Protein AF-A0A5B1R713-F1 (afdb_monomer_lite)

Radius of gyration: 27.5 Å; chains: 1; bounding box: 84×76×62 Å

pLDDT: mean 75.1, std 25.06, range [19.88, 98.44]

Sequence (277 aa):
MLRRCRVPLITINLVSIIPAGRTLARFIESRSHIFSFLDGKIPGSCADTPARLPKLRRLSSTSISIAALASTMARPGTGNAASSRMEKRKEKQPEKRKKRNKPPRYFGISAEINLAHTLSSVLKEDHGGMAVSEMVRETWQQLKKKNRIARQPHVTLVHSKSLTGEHDLWDRCSALDALDIPPVFKFRLGHIVANGRVMAATVDEIEVYTEHEDGEAGRNFLEVLPVEIRDRLHITVGTQESSISAVEAKALVQEWRKGKKEGIVEVAIEKLWNVWL

Foldseek 3Di:
DDDPDDDDADAWAWDQDDDDDDDDDDDDDDDDDDDDDDDDDDDDDDDDDDDDDDDDDDDDDDDDDDDDDDDDDDDDDDDDDDDDDDPDPPPPDPPPPPPDPDGGFFIWTWFPDPLLVVVVVQQPQQDPNDGADVLVVVLSVLCVVVVFFDPTWIWTQTGPVRCVPCVVVVVLSVVQNPDPRRWFKFWDWWKWKDLSFWIKTQTQDMDTDDPDPPCPSVVVSVVPRDPLSNQQTIITGGGSDPVDDSVVSSVRSNCVSVVDDVSMGMDTDPPPDDSRD

Structure (mmCIF, N/CA/C/O backbone):
data_AF-A0A5B1R713-F1
#
_entry.id   AF-A0A5B1R713-F1
#
loop_
_atom_site.group_PDB
_atom_site.id
_atom_site.type_symbol
_atom_site.label_atom_id
_atom_site.label_alt_id
_atom_site.label_comp_id
_atom_site.label_asym_id
_atom_site.label_entity_id
_atom_site.label_seq_id
_atom_site.pdbx_PDB_ins_code
_atom_site.Cartn_x
_atom_site.Cartn_y
_atom_site.Cartn_z
_atom_site.occupancy
_atom_site.B_iso_or_equiv
_atom_site.auth_seq_id
_atom_site.auth_comp_id
_atom_site.auth_asym_id
_atom_site.auth_atom_id
_atom_site.pdbx_PDB_model_num
ATOM 1 N N . MET A 1 1 ? -12.832 32.484 -16.275 1.00 25.98 1 MET A N 1
ATOM 2 C CA . MET A 1 1 ? -11.392 32.670 -15.986 1.00 25.98 1 MET A CA 1
ATOM 3 C C . MET A 1 1 ? -10.938 31.513 -15.097 1.00 25.98 1 MET A C 1
ATOM 5 O O . MET A 1 1 ? -11.182 31.537 -13.899 1.00 25.98 1 MET A O 1
ATOM 9 N N . LEU A 1 2 ? -10.401 30.442 -15.691 1.00 20.84 2 LEU A N 1
ATOM 10 C CA . LEU A 1 2 ? -9.942 29.253 -14.962 1.00 20.84 2 LEU A CA 1
ATOM 11 C C . LEU A 1 2 ? -8.534 29.521 -14.424 1.00 20.84 2 LEU A C 1
ATOM 13 O O . LEU A 1 2 ? -7.578 29.610 -15.192 1.00 20.84 2 LEU A O 1
ATOM 17 N N . ARG A 1 3 ? -8.408 29.692 -13.106 1.00 19.88 3 ARG A N 1
ATOM 18 C CA . ARG A 1 3 ? -7.101 29.756 -12.446 1.00 19.88 3 ARG A CA 1
ATOM 19 C C . ARG A 1 3 ? -6.528 28.340 -12.408 1.00 19.88 3 ARG A C 1
ATOM 21 O O . ARG A 1 3 ? -7.043 27.487 -11.694 1.00 19.88 3 ARG A O 1
ATOM 28 N N . ARG A 1 4 ? -5.471 28.085 -13.183 1.00 23.03 4 ARG A N 1
ATOM 29 C CA . ARG A 1 4 ? -4.627 26.899 -12.997 1.00 23.03 4 ARG A CA 1
ATOM 30 C C . ARG A 1 4 ? -3.826 27.095 -11.712 1.00 23.03 4 ARG A C 1
ATOM 32 O O . ARG A 1 4 ? -2.898 27.901 -11.683 1.00 23.03 4 ARG A O 1
ATOM 39 N N . CYS A 1 5 ? -4.191 26.371 -10.659 1.00 23.09 5 CYS A N 1
ATOM 40 C CA . CYS A 1 5 ? -3.305 26.156 -9.522 1.00 23.09 5 CYS A CA 1
ATOM 41 C C . CYS A 1 5 ? -2.092 25.365 -10.025 1.00 23.09 5 CYS A C 1
ATOM 43 O O . CYS A 1 5 ? -2.230 24.210 -10.422 1.00 23.09 5 CYS A O 1
ATOM 45 N N . ARG A 1 6 ? -0.913 25.995 -10.056 1.00 26.08 6 ARG A N 1
ATOM 46 C CA . ARG A 1 6 ? 0.351 25.267 -10.198 1.00 26.08 6 ARG A CA 1
ATOM 47 C C . ARG A 1 6 ? 0.633 24.593 -8.861 1.00 26.08 6 ARG A C 1
ATOM 49 O O . ARG A 1 6 ? 0.897 25.275 -7.875 1.00 26.08 6 ARG A O 1
ATOM 56 N N . VAL A 1 7 ? 0.515 23.273 -8.841 1.00 26.39 7 VAL A N 1
ATOM 57 C CA . VAL A 1 7 ? 0.983 22.426 -7.742 1.00 26.39 7 VAL A CA 1
ATOM 58 C C . VAL A 1 7 ? 2.459 22.107 -8.030 1.00 26.39 7 VAL A C 1
ATOM 60 O O . VAL A 1 7 ? 2.790 21.898 -9.199 1.00 26.39 7 VAL A O 1
ATOM 63 N N . PRO A 1 8 ? 3.361 22.154 -7.034 1.00 26.33 8 PRO A N 1
ATOM 64 C CA . PRO A 1 8 ? 4.766 21.817 -7.238 1.00 26.33 8 PRO A CA 1
ATOM 65 C C . PRO A 1 8 ? 4.916 20.362 -7.697 1.00 26.33 8 PRO A C 1
ATOM 67 O O . PRO A 1 8 ? 4.272 19.470 -7.152 1.00 26.33 8 PRO A O 1
ATOM 70 N N . LEU A 1 9 ? 5.774 20.162 -8.697 1.00 26.88 9 LEU A N 1
ATOM 71 C CA . LEU A 1 9 ? 6.246 18.854 -9.133 1.00 26.88 9 LEU A CA 1
ATOM 72 C C . LEU A 1 9 ? 7.183 18.290 -8.058 1.00 26.88 9 LEU A C 1
ATOM 74 O O . LEU A 1 9 ? 8.126 18.978 -7.658 1.00 26.88 9 LEU A O 1
ATOM 78 N N . ILE A 1 10 ? 6.937 17.064 -7.612 1.00 29.34 10 ILE A N 1
ATOM 79 C CA . ILE A 1 10 ? 7.879 16.280 -6.809 1.00 29.34 10 ILE A CA 1
ATOM 80 C C . ILE A 1 10 ? 8.123 14.963 -7.563 1.00 29.34 10 ILE A C 1
ATOM 82 O O . ILE A 1 10 ? 7.355 14.601 -8.449 1.00 29.34 10 ILE A O 1
ATOM 86 N N . THR A 1 11 ? 9.295 14.370 -7.355 1.00 26.78 11 THR A N 1
ATOM 87 C CA . THR A 1 11 ? 9.848 13.270 -8.150 1.00 26.78 11 THR A CA 1
ATOM 88 C C . THR A 1 11 ? 9.902 12.009 -7.296 1.00 26.78 11 THR A C 1
ATOM 90 O O . THR A 1 11 ? 10.632 12.002 -6.302 1.00 26.78 11 THR A O 1
ATOM 93 N N . ILE A 1 12 ? 9.230 10.926 -7.707 1.00 41.19 12 ILE A N 1
ATOM 94 C CA . ILE A 1 12 ? 9.283 9.640 -6.992 1.00 41.19 12 ILE A CA 1
ATOM 95 C C . ILE A 1 12 ? 10.192 8.605 -7.636 1.00 41.19 12 ILE A C 1
ATOM 97 O O . ILE A 1 12 ? 10.164 8.359 -8.834 1.00 41.19 12 ILE A O 1
ATOM 101 N N . ASN A 1 13 ? 10.931 7.911 -6.770 1.00 43.91 13 ASN A N 1
ATOM 102 C CA . ASN A 1 13 ? 11.723 6.736 -7.102 1.00 43.91 13 ASN A CA 1
ATOM 103 C C . ASN A 1 13 ? 11.060 5.468 -6.550 1.00 43.91 13 ASN A C 1
ATOM 105 O O . ASN A 1 13 ? 10.427 5.493 -5.489 1.00 43.91 13 ASN A O 1
ATOM 109 N N . LEU A 1 14 ? 11.258 4.336 -7.228 1.00 52.62 14 LEU A N 1
ATOM 110 C CA . LEU A 1 14 ? 11.025 3.024 -6.628 1.00 52.62 14 LEU A CA 1
ATOM 111 C C . LEU A 1 14 ? 11.891 2.918 -5.360 1.00 52.62 14 LEU A C 1
ATOM 113 O O . LEU A 1 14 ? 13.075 3.251 -5.385 1.00 52.62 14 LEU A O 1
ATOM 117 N N . VAL A 1 15 ? 11.296 2.538 -4.223 1.00 57.50 15 VAL A N 1
ATOM 118 C CA . VAL A 1 15 ? 12.031 2.497 -2.948 1.00 57.50 15 VAL A CA 1
ATOM 119 C C . VAL A 1 15 ? 12.243 1.058 -2.515 1.00 57.50 15 VAL A C 1
ATOM 121 O O . VAL A 1 15 ? 11.342 0.370 -2.032 1.00 57.50 15 VAL A O 1
ATOM 124 N N . SER A 1 16 ? 13.493 0.632 -2.615 1.00 56.81 16 SER A N 1
ATOM 125 C CA . SER A 1 16 ? 14.005 -0.589 -2.013 1.00 56.81 16 SER A CA 1
ATOM 126 C C . SER A 1 16 ? 14.324 -0.347 -0.528 1.00 56.81 16 SER A C 1
ATOM 128 O O . SER A 1 16 ? 15.345 0.246 -0.170 1.00 56.81 16 SER A O 1
ATOM 130 N N . ILE A 1 17 ? 13.433 -0.763 0.385 1.00 56.94 17 ILE A N 1
ATOM 131 C CA . ILE A 1 17 ? 13.636 -0.552 1.831 1.00 56.94 17 ILE A CA 1
ATOM 132 C C . ILE A 1 17 ? 14.526 -1.661 2.417 1.00 56.94 17 ILE A C 1
ATOM 134 O O . ILE A 1 17 ? 14.098 -2.795 2.667 1.00 56.94 17 ILE A O 1
ATOM 138 N N . ILE A 1 18 ? 15.782 -1.304 2.698 1.00 43.56 18 ILE A N 1
ATOM 139 C CA . ILE A 1 18 ? 16.750 -2.111 3.456 1.00 43.56 18 ILE A CA 1
ATOM 140 C C . ILE A 1 18 ? 16.592 -1.777 4.957 1.00 43.56 18 ILE A C 1
ATOM 142 O O . ILE A 1 18 ? 16.500 -0.601 5.309 1.00 43.56 18 ILE A O 1
ATOM 146 N N . PRO A 1 19 ? 16.545 -2.762 5.881 1.00 36.12 19 PRO A N 1
ATOM 147 C CA . PRO A 1 19 ? 16.289 -2.498 7.298 1.00 36.12 19 PRO A CA 1
ATOM 148 C C . PRO A 1 19 ? 17.314 -1.541 7.923 1.00 36.12 19 PRO A C 1
ATOM 150 O O . PRO A 1 19 ? 18.525 -1.692 7.739 1.00 36.12 19 PRO A O 1
ATOM 153 N N . ALA A 1 20 ? 16.787 -0.589 8.697 1.00 39.44 20 ALA A N 1
ATOM 154 C CA . ALA A 1 20 ? 17.510 0.499 9.336 1.00 39.44 20 ALA A CA 1
ATOM 155 C C . ALA A 1 20 ? 18.693 0.005 10.179 1.00 39.44 20 ALA A C 1
ATOM 157 O O . ALA A 1 20 ? 18.550 -0.728 11.157 1.00 39.44 20 ALA A O 1
ATOM 158 N N . GLY A 1 21 ? 19.877 0.450 9.774 1.00 39.91 21 GLY A N 1
ATOM 159 C CA . GLY A 1 21 ? 21.136 0.189 10.447 1.00 39.91 21 GLY A CA 1
ATOM 160 C C . GLY A 1 21 ? 22.269 1.006 9.840 1.00 39.91 21 GLY A C 1
ATOM 161 O O . GLY A 1 21 ? 23.292 0.414 9.500 1.00 39.91 21 GLY A O 1
ATOM 162 N N . ARG A 1 22 ? 22.063 2.325 9.649 1.00 40.41 22 ARG A N 1
ATOM 163 C CA . ARG A 1 22 ? 23.054 3.433 9.672 1.00 40.41 22 ARG A CA 1
ATOM 164 C C . ARG A 1 22 ? 22.548 4.683 8.930 1.00 40.41 22 ARG A C 1
ATOM 166 O O . ARG A 1 22 ? 21.842 4.593 7.938 1.00 40.41 22 ARG A O 1
ATOM 173 N N . THR A 1 23 ? 22.964 5.814 9.486 1.00 40.03 23 THR A N 1
ATOM 174 C CA . THR A 1 23 ? 22.759 7.239 9.195 1.00 40.03 23 THR A CA 1
ATOM 175 C C . THR A 1 23 ? 22.613 7.631 7.715 1.00 40.03 23 THR A C 1
ATOM 177 O O . THR A 1 23 ? 23.500 7.350 6.910 1.00 40.03 23 THR A O 1
ATOM 180 N N . LEU A 1 24 ? 21.530 8.356 7.397 1.00 39.19 24 LEU A N 1
ATOM 181 C CA . LEU A 1 24 ? 21.354 9.125 6.160 1.00 39.19 24 LEU A CA 1
ATOM 182 C C . LEU A 1 24 ? 22.264 10.364 6.211 1.00 39.19 24 LEU A C 1
ATOM 184 O O . LEU A 1 24 ? 21.994 11.311 6.944 1.00 39.19 24 LEU A O 1
ATOM 188 N N . ALA A 1 25 ? 23.335 10.362 5.429 1.00 40.44 25 ALA A N 1
ATOM 189 C CA . ALA A 1 25 ? 24.049 11.572 5.042 1.00 40.44 25 ALA A CA 1
ATOM 190 C C . ALA A 1 25 ? 24.497 11.380 3.595 1.00 40.44 25 ALA A C 1
ATOM 192 O O . ALA A 1 25 ? 25.496 10.704 3.355 1.00 40.44 25 ALA A O 1
ATOM 193 N N . ARG A 1 26 ? 23.681 11.891 2.664 1.00 42.88 26 ARG A N 1
ATOM 194 C CA . ARG A 1 26 ? 23.971 12.265 1.264 1.00 42.88 26 ARG A CA 1
ATOM 195 C C . ARG A 1 26 ? 22.668 12.207 0.471 1.00 42.88 26 ARG A C 1
ATOM 197 O O . ARG A 1 26 ? 22.341 11.132 -0.009 1.00 42.88 26 ARG A O 1
ATOM 204 N N . PHE A 1 27 ? 21.956 13.334 0.373 1.00 39.22 27 PHE A N 1
ATOM 205 C CA . PHE A 1 27 ? 21.249 13.761 -0.850 1.00 39.22 27 PHE A CA 1
ATOM 206 C C . PHE A 1 27 ? 20.570 15.140 -0.673 1.00 39.22 27 PHE A C 1
ATOM 208 O O . PHE A 1 27 ? 19.359 15.251 -0.787 1.00 39.22 27 PHE A O 1
ATOM 215 N N . ILE A 1 28 ? 21.316 16.204 -0.347 1.00 38.00 28 ILE A N 1
ATOM 216 C CA . ILE A 1 28 ? 20.822 17.586 -0.528 1.00 38.00 28 ILE A CA 1
ATOM 217 C C . ILE A 1 28 ? 22.009 18.454 -0.938 1.00 38.00 28 ILE A C 1
ATOM 219 O O . ILE A 1 28 ? 22.660 19.047 -0.088 1.00 38.00 28 ILE A O 1
ATOM 223 N N . GLU A 1 29 ? 22.313 18.497 -2.232 1.00 36.09 29 GLU A N 1
ATOM 224 C CA . GLU A 1 29 ? 23.085 19.600 -2.808 1.00 36.09 29 GLU A CA 1
ATOM 225 C C . GLU A 1 29 ? 22.842 19.664 -4.320 1.00 36.09 29 GLU A C 1
ATOM 227 O O . GLU A 1 29 ? 23.558 19.051 -5.101 1.00 36.09 29 GLU A O 1
ATOM 232 N N . SER A 1 30 ? 21.783 20.361 -4.738 1.00 32.41 30 SER A N 1
ATOM 233 C CA . SER A 1 30 ? 21.804 21.190 -5.949 1.00 32.41 30 SER A CA 1
ATOM 234 C C . SER A 1 30 ? 20.502 21.985 -6.077 1.00 32.41 30 SER A C 1
ATOM 236 O O . SER A 1 30 ? 19.419 21.422 -5.951 1.00 32.41 30 SER A O 1
ATOM 238 N N . ARG A 1 31 ? 20.645 23.267 -6.433 1.00 35.50 31 ARG A N 1
ATOM 239 C CA . ARG A 1 31 ? 19.626 24.206 -6.948 1.00 35.50 31 ARG A CA 1
ATOM 240 C C . ARG A 1 31 ? 18.831 25.043 -5.944 1.00 35.50 31 ARG A C 1
ATOM 242 O O . ARG A 1 31 ? 17.614 24.967 -5.843 1.00 35.50 31 ARG A O 1
ATOM 249 N N . SER A 1 32 ? 19.525 26.016 -5.373 1.00 37.34 32 SER A N 1
ATOM 250 C CA . SER A 1 32 ? 18.994 27.371 -5.196 1.00 37.34 32 SER A CA 1
ATOM 251 C C . SER A 1 32 ? 19.706 28.275 -6.198 1.00 37.34 32 SER A C 1
ATOM 253 O O . SER A 1 32 ? 20.922 28.360 -6.098 1.00 37.34 32 SER A O 1
ATOM 255 N N . HIS A 1 33 ? 19.004 28.884 -7.163 1.00 32.38 33 HIS A N 1
ATOM 256 C CA . HIS A 1 33 ? 19.293 30.224 -7.709 1.00 32.38 33 HIS A CA 1
ATOM 257 C C . HIS A 1 33 ? 18.322 30.602 -8.858 1.00 32.38 33 HIS A C 1
ATOM 259 O O . HIS A 1 33 ? 18.201 29.873 -9.836 1.00 32.38 33 HIS A O 1
ATOM 265 N N . ILE A 1 34 ? 17.748 31.812 -8.733 1.00 35.97 34 ILE A N 1
ATOM 266 C CA . ILE A 1 34 ? 17.206 32.713 -9.779 1.00 35.97 34 ILE A CA 1
ATOM 267 C C . ILE A 1 34 ? 15.743 32.482 -10.230 1.00 35.97 34 ILE A C 1
ATOM 269 O O . ILE A 1 34 ? 15.460 31.601 -11.031 1.00 35.97 34 ILE A O 1
ATOM 273 N N . PHE A 1 35 ? 14.821 33.355 -9.792 1.00 30.78 35 PHE A N 1
ATOM 274 C CA . PHE A 1 35 ? 14.222 34.403 -10.647 1.00 30.78 35 PHE A CA 1
ATOM 275 C C . PHE A 1 35 ? 13.257 35.295 -9.843 1.00 30.78 35 PHE A C 1
ATOM 277 O O . PHE A 1 35 ? 12.207 34.854 -9.382 1.00 30.78 35 PHE A O 1
ATOM 284 N N . SER A 1 36 ? 13.608 36.575 -9.734 1.00 41.00 36 SER A N 1
ATOM 285 C CA . SER A 1 36 ? 12.692 37.677 -9.436 1.00 41.00 36 SER A CA 1
ATOM 286 C C . SER A 1 36 ? 12.354 38.325 -10.777 1.00 41.00 36 SER A C 1
ATOM 288 O O . SER A 1 36 ? 13.283 38.770 -11.448 1.00 41.00 36 SER A O 1
ATOM 290 N N . PHE A 1 37 ? 11.086 38.399 -11.194 1.00 34.16 37 PHE A N 1
ATOM 291 C CA . PHE A 1 37 ? 10.699 39.381 -12.212 1.00 34.16 37 PHE A CA 1
ATOM 292 C C . PHE A 1 37 ? 9.219 39.770 -12.154 1.00 34.16 37 PHE A C 1
ATOM 294 O O . PHE A 1 37 ? 8.350 38.961 -11.839 1.00 34.16 37 PHE A O 1
ATOM 301 N N . LEU A 1 38 ? 9.021 41.058 -12.421 1.00 37.19 38 LEU A N 1
ATOM 302 C CA . LEU A 1 38 ? 7.855 41.910 -12.231 1.00 37.19 38 LEU A CA 1
ATOM 303 C C . LEU A 1 38 ? 6.715 41.688 -13.234 1.00 37.19 38 LEU A C 1
ATOM 305 O O . LEU A 1 38 ? 6.896 41.132 -14.316 1.00 37.19 38 LEU A O 1
ATOM 309 N N . ASP A 1 39 ? 5.562 42.228 -12.832 1.00 42.38 39 ASP A N 1
ATOM 310 C CA . ASP A 1 39 ? 4.356 42.516 -13.607 1.00 42.38 39 ASP A CA 1
ATOM 311 C C . ASP A 1 39 ? 4.614 43.009 -15.041 1.00 42.38 39 ASP A C 1
ATOM 313 O O . ASP A 1 39 ? 5.405 43.923 -15.280 1.00 42.38 39 ASP A O 1
ATOM 317 N N . GLY A 1 40 ? 3.850 42.469 -15.994 1.00 35.81 40 GLY A N 1
ATOM 318 C CA . GLY A 1 40 ? 3.871 42.907 -17.388 1.00 35.81 40 GLY A CA 1
ATOM 319 C C . GLY A 1 40 ? 2.641 42.453 -18.175 1.00 35.81 40 GLY A C 1
ATOM 320 O O . GLY A 1 40 ? 2.531 41.301 -18.579 1.00 35.81 40 GLY A O 1
ATOM 321 N N . LYS A 1 41 ? 1.716 43.392 -18.388 1.00 43.41 41 LYS A N 1
ATOM 322 C CA . LYS A 1 41 ? 0.562 43.357 -19.310 1.00 43.41 41 LYS A CA 1
ATOM 323 C C . LYS A 1 41 ? 0.980 42.930 -20.729 1.00 43.41 41 LYS A C 1
ATOM 325 O O . LYS A 1 41 ? 1.904 43.529 -21.266 1.00 43.41 41 LYS A O 1
ATOM 330 N N . ILE A 1 42 ? 0.229 42.037 -21.389 1.00 39.47 42 ILE A N 1
ATOM 331 C CA . ILE A 1 42 ? 0.270 41.887 -22.860 1.00 39.47 42 ILE A CA 1
ATOM 332 C C . ILE A 1 42 ? -1.153 41.691 -23.425 1.00 39.47 42 ILE A C 1
ATOM 334 O O . ILE A 1 42 ? -1.890 40.843 -22.915 1.00 39.47 42 ILE A O 1
ATOM 338 N N . PRO A 1 43 ? -1.553 42.450 -24.465 1.00 46.59 43 PRO A N 1
ATOM 339 C CA . PRO A 1 43 ? -2.763 42.220 -25.247 1.00 46.59 43 PRO A CA 1
ATOM 340 C C . PRO A 1 43 ? -2.499 41.382 -26.515 1.00 46.59 43 PRO A C 1
ATOM 342 O O . PRO A 1 43 ? -1.432 41.466 -27.107 1.00 46.59 43 PRO A O 1
ATOM 345 N N . GLY A 1 44 ? -3.538 40.677 -26.976 1.00 36.81 44 GLY A N 1
ATOM 346 C CA . GLY A 1 44 ? -3.896 40.593 -28.400 1.00 36.81 44 GLY A CA 1
ATOM 347 C C . GLY A 1 44 ? -3.189 39.587 -29.327 1.00 36.81 44 GLY A C 1
ATOM 348 O O . GLY A 1 44 ? -2.082 39.824 -29.779 1.00 36.81 44 GLY A O 1
ATOM 349 N N . SER A 1 45 ? -3.989 38.609 -29.777 1.00 39.28 45 SER A N 1
ATOM 350 C CA . SER A 1 45 ? -4.305 38.342 -31.197 1.00 39.28 45 SER A CA 1
ATOM 351 C C . SER A 1 45 ? -3.358 37.546 -32.123 1.00 39.28 45 SER A C 1
ATOM 353 O O . SER A 1 45 ? -2.183 37.846 -32.270 1.00 39.28 45 SER A O 1
ATOM 355 N N . CYS A 1 46 ? -4.027 36.675 -32.900 1.00 34.75 46 CYS A N 1
ATOM 356 C CA . CYS A 1 46 ? -3.759 36.206 -34.273 1.00 34.75 46 CYS A CA 1
ATOM 357 C C . CYS A 1 46 ? -2.895 34.952 -34.556 1.00 34.75 46 CYS A C 1
ATOM 359 O O . CYS A 1 46 ? -1.680 34.956 -34.414 1.00 34.75 46 CYS A O 1
ATOM 361 N N . ALA A 1 47 ? -3.596 33.991 -35.182 1.00 38.41 47 ALA A N 1
ATOM 362 C CA . ALA A 1 47 ? -3.325 33.372 -36.490 1.00 38.41 47 ALA A CA 1
ATOM 363 C C . ALA A 1 47 ? -2.649 31.988 -36.587 1.00 38.41 47 ALA A C 1
ATOM 365 O O . ALA A 1 47 ? -1.624 31.687 -35.984 1.00 38.41 47 ALA A O 1
ATOM 366 N N . ASP A 1 48 ? -3.296 31.191 -37.442 1.00 45.00 48 ASP A N 1
ATOM 367 C CA . ASP A 1 48 ? -3.047 29.829 -37.899 1.00 45.00 48 ASP A CA 1
ATOM 368 C C . ASP A 1 48 ? -1.745 29.632 -38.684 1.00 45.00 48 ASP A C 1
ATOM 370 O O . ASP A 1 48 ? -1.388 30.461 -39.521 1.00 45.00 48 ASP A O 1
ATOM 374 N N . THR A 1 49 ? -1.125 28.450 -38.557 1.00 41.94 49 THR A N 1
ATOM 375 C CA . THR A 1 49 ? -0.464 27.749 -39.683 1.00 41.94 49 THR A CA 1
ATOM 376 C C . THR A 1 49 ? -0.257 26.252 -39.364 1.00 41.94 49 THR A C 1
ATOM 378 O O . THR A 1 49 ? 0.164 25.933 -38.251 1.00 41.94 49 THR A O 1
ATOM 381 N N . PRO A 1 50 ? -0.494 25.310 -40.304 1.00 54.16 50 PRO A N 1
ATOM 382 C CA . PRO A 1 50 ? -0.251 23.881 -40.088 1.00 54.16 50 PRO A CA 1
ATOM 383 C C . PRO A 1 50 ? 1.158 23.453 -40.536 1.00 54.16 50 PRO A C 1
ATOM 385 O O . PRO A 1 50 ? 1.609 23.801 -41.628 1.00 54.16 50 PRO A O 1
ATOM 388 N N . ALA A 1 51 ? 1.840 22.641 -39.719 1.00 45.06 51 ALA A N 1
ATOM 389 C CA . ALA A 1 51 ? 3.162 22.095 -40.031 1.00 45.06 51 ALA A CA 1
ATOM 390 C C . ALA A 1 51 ? 3.126 20.591 -40.369 1.00 45.06 51 ALA A C 1
ATOM 392 O O . ALA A 1 51 ? 2.491 19.771 -39.712 1.00 45.06 51 ALA A O 1
ATOM 393 N N . ARG A 1 52 ? 3.853 20.289 -41.444 1.00 39.91 52 ARG A N 1
ATOM 394 C CA . ARG A 1 52 ? 4.086 19.029 -42.164 1.00 39.91 52 ARG A CA 1
ATOM 395 C C . ARG A 1 52 ? 4.803 17.966 -41.314 1.00 39.91 52 ARG A C 1
ATOM 397 O O . ARG A 1 52 ? 5.821 18.264 -40.699 1.00 39.91 52 ARG A O 1
ATOM 404 N N . LEU A 1 53 ? 4.359 16.709 -41.399 1.00 49.56 53 LEU A N 1
ATOM 405 C CA . LEU A 1 53 ? 5.052 15.536 -40.838 1.00 49.56 53 LEU A CA 1
ATOM 406 C C . LEU A 1 53 ? 6.130 14.983 -41.797 1.00 49.56 53 LEU A C 1
ATOM 408 O O . LEU A 1 53 ? 5.844 14.818 -42.989 1.00 49.56 53 LEU A O 1
ATOM 412 N N . PRO A 1 54 ? 7.334 14.619 -41.314 1.00 49.12 54 PRO A N 1
ATOM 413 C CA . PRO A 1 54 ? 8.299 13.842 -42.086 1.00 49.12 54 PRO A CA 1
ATOM 414 C C . PRO A 1 54 ? 8.103 12.320 -41.935 1.00 49.12 54 PRO A C 1
ATOM 416 O O . PRO A 1 54 ? 7.784 11.797 -40.870 1.00 49.12 54 PRO A O 1
ATOM 419 N N . LYS A 1 55 ? 8.324 11.608 -43.049 1.00 48.59 55 LYS A N 1
ATOM 420 C CA . LYS A 1 55 ? 8.274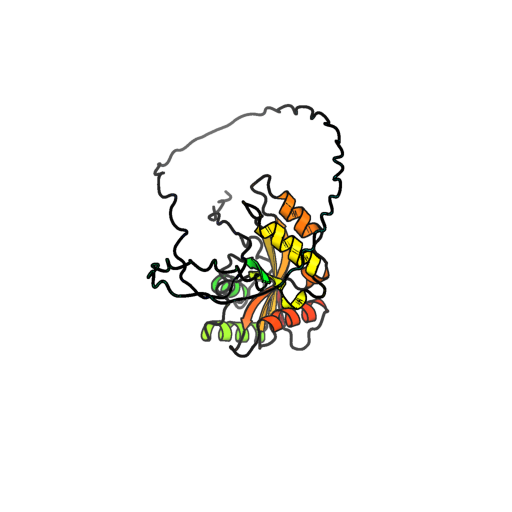 10.144 -43.199 1.00 48.59 55 LYS A CA 1
ATOM 421 C C . LYS A 1 55 ? 9.385 9.449 -42.399 1.00 48.59 55 LYS A C 1
ATOM 423 O O . LYS A 1 55 ? 10.562 9.711 -42.638 1.00 48.59 55 LYS A O 1
ATOM 428 N N . LEU A 1 56 ? 9.014 8.490 -41.550 1.00 44.72 56 LEU A N 1
ATOM 429 C CA . LEU A 1 56 ? 9.944 7.582 -40.871 1.00 44.72 56 LEU A CA 1
ATOM 430 C C . LEU A 1 56 ? 10.374 6.431 -41.797 1.00 44.72 56 LEU A C 1
ATOM 432 O O . LEU A 1 56 ? 9.549 5.765 -42.425 1.00 44.72 56 LEU A O 1
ATOM 436 N N . ARG A 1 57 ? 11.692 6.216 -41.886 1.00 44.78 57 ARG A N 1
ATOM 437 C CA . ARG A 1 57 ? 12.330 5.099 -42.596 1.00 44.78 57 ARG A CA 1
ATOM 438 C C . ARG A 1 57 ? 12.365 3.859 -41.699 1.00 44.78 57 ARG A C 1
ATOM 440 O O . ARG A 1 57 ? 12.761 3.943 -40.543 1.00 44.78 57 ARG A O 1
ATOM 447 N N . ARG A 1 58 ? 11.996 2.709 -42.274 1.00 48.75 58 ARG A N 1
ATOM 448 C CA . ARG A 1 58 ? 12.203 1.367 -41.710 1.00 48.75 58 ARG A CA 1
ATOM 449 C C . ARG A 1 58 ? 13.699 1.060 -41.636 1.00 48.75 58 ARG A C 1
ATOM 451 O O . ARG A 1 58 ? 14.382 1.197 -42.650 1.00 48.75 58 ARG A O 1
ATOM 458 N N . LEU A 1 59 ? 14.172 0.581 -40.488 1.00 46.84 59 LEU A N 1
ATOM 459 C CA . LEU A 1 59 ? 15.453 -0.114 -40.374 1.00 46.84 59 LEU A CA 1
ATOM 460 C C . LEU A 1 59 ? 15.227 -1.533 -39.853 1.00 46.84 59 LEU A C 1
ATOM 462 O O . LEU A 1 59 ? 14.361 -1.792 -39.021 1.00 46.84 59 LEU A O 1
ATOM 466 N N . SER A 1 60 ? 15.964 -2.434 -40.485 1.00 46.84 60 SER A N 1
ATOM 467 C CA . SER A 1 60 ? 15.847 -3.884 -40.499 1.00 46.84 60 SER A CA 1
ATOM 468 C C . SER A 1 60 ? 16.434 -4.557 -39.262 1.00 46.84 60 SER A C 1
ATOM 470 O O . SER A 1 60 ? 17.407 -4.087 -38.681 1.00 46.84 60 SER A O 1
ATOM 472 N N . SER A 1 61 ? 15.856 -5.712 -38.940 1.00 41.31 61 SER A N 1
ATOM 473 C CA . SER A 1 61 ? 16.275 -6.668 -37.919 1.00 41.31 61 SER A CA 1
ATOM 474 C C . SER A 1 61 ? 17.647 -7.280 -38.206 1.00 41.31 61 SER A C 1
ATOM 476 O O . SER A 1 61 ? 17.846 -7.849 -39.282 1.00 41.31 61 SER A O 1
ATOM 478 N N . THR A 1 62 ? 18.532 -7.284 -37.212 1.00 43.06 62 THR A N 1
ATOM 479 C CA . THR A 1 62 ? 19.744 -8.111 -37.229 1.00 43.06 62 THR A CA 1
ATOM 480 C C . THR A 1 62 ? 19.753 -9.009 -35.999 1.00 43.06 62 THR A C 1
ATOM 482 O O . THR A 1 62 ? 19.802 -8.543 -34.863 1.00 43.06 62 THR A O 1
ATOM 485 N N . SER A 1 63 ? 19.658 -10.311 -36.247 1.00 42.72 63 SER A N 1
ATOM 486 C CA . SER A 1 63 ? 19.711 -11.386 -35.261 1.00 42.72 63 SER A CA 1
ATOM 487 C C . SER A 1 63 ? 21.151 -11.595 -34.785 1.00 42.72 63 SER A C 1
ATOM 489 O O . SER A 1 63 ? 22.042 -11.813 -35.604 1.00 42.72 63 SER A O 1
ATOM 491 N N . ILE A 1 64 ? 21.383 -11.568 -33.471 1.00 42.00 64 ILE A N 1
ATOM 492 C CA . ILE A 1 64 ? 22.678 -11.911 -32.867 1.00 42.00 64 ILE A CA 1
ATOM 493 C C . ILE A 1 64 ? 22.530 -13.259 -32.158 1.00 42.00 64 ILE A C 1
ATOM 495 O O . ILE A 1 64 ? 21.754 -13.401 -31.217 1.00 42.00 64 ILE A O 1
ATOM 499 N N . SER A 1 65 ? 23.273 -14.251 -32.650 1.00 37.91 65 SER A N 1
ATOM 500 C CA . SER A 1 65 ? 23.409 -15.580 -32.047 1.00 37.91 65 SER A CA 1
ATOM 501 C C . SER A 1 65 ? 24.471 -15.537 -30.946 1.00 37.91 65 SER A C 1
ATOM 503 O O . SER A 1 65 ? 25.583 -15.075 -31.194 1.00 37.91 65 SER A O 1
ATOM 505 N N . ILE A 1 66 ? 24.152 -16.031 -29.746 1.00 45.00 66 ILE A N 1
ATOM 506 C CA . ILE A 1 66 ? 25.101 -16.161 -28.630 1.00 45.00 66 ILE A CA 1
ATOM 507 C C . ILE A 1 66 ? 25.510 -17.630 -28.504 1.00 45.00 66 ILE A C 1
ATOM 509 O O . ILE A 1 66 ? 24.693 -18.495 -28.195 1.00 45.00 66 ILE A O 1
ATOM 513 N N . ALA A 1 67 ? 26.791 -17.890 -28.766 1.00 41.22 67 ALA A N 1
ATOM 514 C CA . ALA A 1 67 ? 27.437 -19.182 -28.593 1.00 41.22 67 ALA A CA 1
ATOM 515 C C . ALA A 1 67 ? 27.844 -19.404 -27.127 1.00 41.22 67 ALA A C 1
ATOM 517 O O . ALA A 1 67 ? 28.394 -18.521 -26.470 1.00 41.22 67 ALA A O 1
ATOM 518 N N . ALA A 1 68 ? 27.577 -20.615 -26.641 1.00 41.44 68 ALA A N 1
ATOM 519 C CA . ALA A 1 68 ? 27.959 -21.114 -25.330 1.00 41.44 68 ALA A CA 1
ATOM 520 C C . ALA A 1 68 ? 29.462 -21.439 -25.260 1.00 41.44 68 ALA A C 1
ATOM 522 O O . ALA A 1 68 ? 30.008 -22.066 -26.166 1.00 41.44 68 ALA A O 1
ATOM 523 N N . LEU A 1 69 ? 30.109 -21.094 -24.144 1.00 43.41 69 LEU A N 1
ATOM 524 C CA . LEU A 1 69 ? 31.426 -21.616 -23.777 1.00 43.41 69 LEU A CA 1
ATOM 525 C C . LEU A 1 69 ? 31.394 -22.112 -22.331 1.00 43.41 69 LEU A C 1
ATOM 527 O O . LEU A 1 69 ? 31.437 -21.344 -21.372 1.00 43.41 69 LEU A O 1
ATOM 531 N N . ALA A 1 70 ? 31.298 -23.435 -22.208 1.00 45.44 70 ALA A N 1
ATOM 532 C CA . ALA A 1 70 ? 31.596 -24.182 -21.000 1.00 45.44 70 ALA A CA 1
ATOM 533 C C . ALA A 1 70 ? 33.117 -24.224 -20.798 1.00 45.44 70 ALA A C 1
ATOM 535 O O . ALA A 1 70 ? 33.858 -24.500 -21.740 1.00 45.44 70 ALA A O 1
ATOM 536 N N . SER A 1 71 ? 33.580 -23.990 -19.570 1.00 44.44 71 SER A N 1
ATOM 537 C CA . SER A 1 71 ? 34.964 -24.272 -19.195 1.00 44.44 71 SER A CA 1
ATOM 538 C C . SER A 1 71 ? 35.016 -24.881 -17.797 1.00 44.44 71 SER A C 1
ATOM 540 O O . SER A 1 71 ? 34.951 -24.209 -16.770 1.00 44.44 71 SER A O 1
ATOM 542 N N . THR A 1 72 ? 35.069 -26.207 -17.808 1.00 47.50 72 THR A N 1
ATOM 543 C CA . THR A 1 72 ? 35.453 -27.115 -16.729 1.00 47.50 72 THR A CA 1
ATOM 544 C C . THR A 1 72 ? 36.950 -26.965 -16.474 1.00 47.50 72 THR A C 1
ATOM 546 O O . THR A 1 72 ? 37.682 -27.030 -17.450 1.00 47.50 72 THR A O 1
ATOM 549 N N . MET A 1 73 ? 37.422 -26.868 -15.222 1.00 57.47 73 MET A N 1
ATOM 550 C CA . MET A 1 73 ? 38.689 -27.490 -14.783 1.00 57.47 73 MET A CA 1
ATOM 551 C C . MET A 1 73 ? 38.736 -27.655 -13.259 1.00 57.47 73 MET A C 1
ATOM 553 O O . MET A 1 73 ? 38.742 -26.692 -12.496 1.00 57.47 73 MET A O 1
ATOM 557 N N . ALA A 1 74 ? 38.803 -28.918 -12.842 1.00 49.50 74 ALA A N 1
ATOM 558 C CA . ALA A 1 74 ? 39.186 -29.363 -11.511 1.00 49.50 74 ALA A CA 1
ATOM 559 C C . ALA A 1 74 ? 40.719 -29.394 -11.377 1.00 49.50 74 ALA A C 1
ATOM 561 O O . ALA A 1 74 ? 41.423 -29.664 -12.351 1.00 49.50 74 ALA A O 1
ATOM 562 N N . ARG A 1 75 ? 41.238 -29.208 -10.159 1.00 54.28 75 ARG A N 1
ATOM 563 C CA . ARG A 1 75 ? 42.609 -29.593 -9.792 1.00 54.28 75 ARG A CA 1
ATOM 564 C C . ARG A 1 75 ? 42.657 -30.183 -8.372 1.00 54.28 75 ARG A C 1
ATOM 566 O O . ARG A 1 75 ? 42.130 -29.548 -7.460 1.00 54.28 75 ARG A O 1
ATOM 573 N N . PRO A 1 76 ? 43.292 -31.355 -8.179 1.00 60.94 76 PRO A N 1
ATOM 574 C CA . PRO A 1 76 ? 43.612 -31.933 -6.874 1.00 60.94 76 PRO A CA 1
ATOM 575 C C . PRO A 1 76 ? 45.068 -31.632 -6.453 1.00 60.94 76 PRO A C 1
ATOM 577 O O . PRO A 1 76 ? 45.884 -31.230 -7.281 1.00 60.94 76 PRO A O 1
ATOM 580 N N . GLY A 1 77 ? 45.399 -31.898 -5.182 1.00 46.69 77 GLY A N 1
ATOM 581 C CA . GLY A 1 77 ? 46.782 -32.024 -4.675 1.00 46.69 77 GLY A CA 1
ATOM 582 C C . GLY A 1 77 ? 47.030 -31.241 -3.377 1.00 46.69 77 GLY A C 1
ATOM 583 O O . GLY A 1 77 ? 47.076 -30.019 -3.403 1.00 46.69 77 GLY A O 1
ATOM 584 N N . THR A 1 78 ? 46.947 -31.865 -2.194 1.00 48.69 78 THR A N 1
ATOM 585 C CA . THR A 1 78 ? 48.025 -32.553 -1.431 1.00 48.69 78 THR A CA 1
ATOM 586 C C . THR A 1 78 ? 49.086 -31.643 -0.795 1.00 48.69 78 THR A C 1
ATOM 588 O O . THR A 1 78 ? 49.933 -31.100 -1.490 1.00 48.69 78 THR A O 1
ATOM 591 N N . GLY A 1 79 ? 49.121 -31.644 0.545 1.00 46.75 79 GLY A N 1
ATOM 592 C CA . GLY A 1 79 ? 50.291 -32.148 1.281 1.00 46.75 79 GLY A CA 1
ATOM 593 C C . GLY A 1 79 ? 51.386 -31.175 1.749 1.00 46.75 79 GLY A C 1
ATOM 594 O O . GLY A 1 79 ? 52.267 -30.812 0.986 1.00 46.75 79 GLY A O 1
ATOM 595 N N . ASN A 1 80 ? 51.410 -31.003 3.077 1.00 49.44 80 ASN A N 1
ATOM 596 C CA . ASN A 1 80 ? 52.571 -31.054 3.983 1.00 49.44 80 ASN A CA 1
ATOM 597 C C . ASN A 1 80 ? 53.440 -29.824 4.331 1.00 49.44 80 ASN A C 1
ATOM 599 O O . ASN A 1 80 ? 53.946 -29.086 3.499 1.00 49.44 80 ASN A O 1
ATOM 603 N N . ALA A 1 81 ? 53.716 -29.815 5.645 1.00 46.56 81 ALA A N 1
ATOM 604 C CA . ALA A 1 81 ? 54.977 -29.527 6.333 1.00 46.56 81 ALA A CA 1
ATOM 605 C C . ALA A 1 81 ? 55.429 -28.067 6.527 1.00 46.56 81 ALA A C 1
ATOM 607 O O . ALA A 1 81 ? 56.060 -27.438 5.689 1.00 46.56 81 ALA A O 1
ATOM 608 N N . ALA A 1 82 ? 55.160 -27.600 7.751 1.00 54.25 82 ALA A N 1
ATOM 609 C CA . ALA A 1 82 ? 56.129 -27.067 8.711 1.00 54.25 82 ALA A CA 1
ATOM 610 C C . ALA A 1 82 ? 57.461 -26.505 8.172 1.00 54.25 82 ALA A C 1
ATOM 612 O O . ALA A 1 82 ? 58.360 -27.264 7.826 1.00 54.25 82 ALA A O 1
ATOM 613 N N . SER A 1 83 ? 57.660 -25.189 8.314 1.00 50.53 83 SER A N 1
ATOM 614 C CA . SER A 1 83 ? 58.948 -24.638 8.755 1.00 50.53 83 SER A CA 1
ATOM 615 C C . SER A 1 83 ? 58.834 -23.178 9.215 1.00 50.53 83 SER A C 1
ATOM 617 O O . SER A 1 83 ? 58.319 -22.318 8.511 1.00 50.53 83 SER A O 1
ATOM 619 N N . SER A 1 84 ? 59.317 -22.967 10.439 1.00 51.16 84 SER A N 1
ATOM 620 C CA . SER A 1 84 ? 60.007 -21.803 11.013 1.00 51.16 84 SER A CA 1
ATOM 621 C C . SER A 1 84 ? 59.637 -20.349 10.627 1.00 51.16 84 SER A C 1
ATOM 623 O O . SER A 1 84 ? 59.919 -19.827 9.558 1.00 51.16 84 SER A O 1
ATOM 625 N N . ARG A 1 85 ? 59.135 -19.639 11.648 1.00 62.94 85 ARG A N 1
ATOM 626 C CA . ARG A 1 85 ? 59.800 -18.494 12.307 1.00 62.94 85 ARG A CA 1
ATOM 627 C C . ARG A 1 85 ? 60.381 -17.390 11.400 1.00 62.94 85 ARG A C 1
ATOM 629 O O . ARG A 1 85 ? 61.572 -17.357 11.122 1.00 62.94 85 ARG A O 1
ATOM 636 N N . MET A 1 86 ? 59.566 -16.365 11.149 1.00 52.38 86 MET A N 1
ATOM 637 C CA . MET A 1 86 ? 60.032 -14.974 11.099 1.00 52.38 86 MET A CA 1
ATOM 638 C C . MET A 1 86 ? 58.902 -14.040 11.547 1.00 52.38 86 MET A C 1
ATOM 640 O O . MET A 1 86 ? 57.912 -13.840 10.842 1.00 52.38 86 MET A O 1
ATOM 644 N N . GLU A 1 87 ? 59.055 -13.466 12.741 1.00 59.25 87 GLU A N 1
ATOM 645 C CA . GLU A 1 87 ? 58.259 -12.338 13.228 1.00 59.25 87 GLU A CA 1
ATOM 646 C C . GLU A 1 87 ? 58.534 -11.112 12.353 1.00 59.25 87 GLU A C 1
ATOM 648 O O . GLU A 1 87 ? 59.406 -10.290 12.620 1.00 59.25 87 GLU A O 1
ATOM 653 N N . LYS A 1 88 ? 57.765 -10.982 11.272 1.00 58.81 88 LYS A N 1
ATOM 654 C CA . LYS A 1 88 ? 57.595 -9.720 10.557 1.00 58.81 88 LYS A CA 1
ATOM 655 C C . LYS A 1 88 ? 56.217 -9.203 10.934 1.00 58.81 88 LYS A C 1
ATOM 657 O O . LYS A 1 88 ? 55.203 -9.692 10.434 1.00 58.81 88 LYS A O 1
ATOM 662 N N . ARG A 1 89 ? 56.185 -8.245 11.863 1.00 62.44 89 ARG A N 1
ATOM 663 C CA . ARG A 1 89 ? 54.988 -7.520 12.306 1.00 62.44 89 ARG A CA 1
ATOM 664 C C . ARG A 1 89 ? 54.470 -6.686 11.124 1.00 62.44 89 ARG A C 1
ATOM 666 O O . ARG A 1 89 ? 54.702 -5.489 11.037 1.00 62.44 89 ARG A O 1
ATOM 673 N N . LYS A 1 90 ? 53.836 -7.358 10.154 1.00 61.69 90 LYS A N 1
ATOM 674 C CA . LYS A 1 90 ? 53.052 -6.737 9.088 1.00 61.69 90 LYS A CA 1
ATOM 675 C C . LYS A 1 90 ? 51.905 -6.021 9.781 1.00 61.69 90 LYS A C 1
ATOM 677 O O . LYS A 1 90 ? 51.029 -6.679 10.345 1.00 61.69 90 LYS A O 1
ATOM 682 N N . GLU A 1 91 ? 51.929 -4.694 9.744 1.00 66.62 91 GLU A N 1
ATOM 683 C CA . GLU A 1 91 ? 50.737 -3.874 9.916 1.00 66.62 91 GLU A CA 1
ATOM 684 C C . GLU A 1 91 ? 49.638 -4.472 9.037 1.00 66.62 91 GLU A C 1
ATOM 686 O O . GLU A 1 91 ? 49.652 -4.366 7.809 1.00 66.62 91 GLU A O 1
ATOM 691 N N . LYS A 1 92 ? 48.719 -5.199 9.678 1.00 63.91 92 LYS A N 1
ATOM 692 C CA . LYS A 1 92 ? 47.480 -5.648 9.060 1.00 63.91 92 LYS A CA 1
ATOM 693 C C . LYS A 1 92 ? 46.699 -4.379 8.766 1.00 63.91 92 LYS A C 1
ATOM 695 O O . LYS A 1 92 ? 45.985 -3.881 9.635 1.00 63.91 92 LYS A O 1
ATOM 700 N N . GLN A 1 93 ? 46.870 -3.846 7.557 1.00 66.69 93 GLN A N 1
ATOM 701 C CA . GLN A 1 93 ? 45.957 -2.846 7.034 1.00 66.69 93 GLN A CA 1
ATOM 702 C C . GLN A 1 93 ? 44.536 -3.383 7.238 1.00 66.69 93 GLN A C 1
ATOM 704 O O . GLN A 1 93 ? 44.282 -4.552 6.926 1.00 66.69 93 GLN A O 1
ATOM 709 N N . PRO A 1 94 ? 43.622 -2.587 7.812 1.00 68.25 94 PRO A N 1
ATOM 710 C CA . PRO A 1 94 ? 42.257 -3.020 8.020 1.00 68.25 94 PRO A CA 1
ATOM 711 C C . PRO A 1 94 ? 41.629 -3.259 6.648 1.00 68.25 94 PRO A C 1
ATOM 713 O O . PRO A 1 94 ? 41.213 -2.318 5.971 1.00 68.25 94 PRO A O 1
ATOM 716 N N . GLU A 1 95 ? 41.568 -4.525 6.230 1.00 70.38 95 GLU A N 1
ATOM 717 C CA . GLU A 1 95 ? 40.751 -4.953 5.103 1.00 70.38 95 GLU A CA 1
ATOM 718 C C . GLU A 1 95 ? 39.327 -4.481 5.385 1.00 70.38 95 GLU A C 1
ATOM 720 O O . GLU A 1 95 ? 38.607 -5.030 6.227 1.00 70.38 95 GLU A O 1
ATOM 725 N N . LYS A 1 96 ? 38.930 -3.404 4.700 1.00 74.88 96 LYS A N 1
ATOM 726 C CA . LYS A 1 96 ? 37.558 -2.914 4.679 1.00 74.88 96 LYS A CA 1
ATOM 727 C C . LYS A 1 96 ? 36.701 -4.044 4.124 1.00 74.88 96 LYS A C 1
ATOM 729 O O . LYS A 1 96 ? 36.566 -4.192 2.912 1.00 74.88 96 LYS A O 1
ATOM 734 N N . ARG A 1 97 ? 36.134 -4.856 5.021 1.00 74.00 97 ARG A N 1
ATOM 735 C CA . ARG A 1 97 ? 35.168 -5.904 4.688 1.00 74.00 97 ARG A CA 1
ATOM 736 C C . ARG A 1 97 ? 34.068 -5.263 3.848 1.00 74.00 97 ARG A C 1
ATOM 738 O O . ARG A 1 97 ? 33.269 -4.483 4.372 1.00 74.00 97 ARG A O 1
ATOM 745 N N . LYS A 1 98 ? 34.057 -5.566 2.545 1.00 77.38 98 LYS A N 1
ATOM 746 C CA . LYS A 1 98 ? 32.992 -5.157 1.627 1.00 77.38 98 LYS A CA 1
ATOM 747 C C . LYS A 1 98 ? 31.684 -5.667 2.225 1.00 77.38 98 LYS A C 1
ATOM 749 O O . LYS A 1 98 ? 31.489 -6.875 2.364 1.00 77.38 98 LYS A O 1
ATOM 754 N N . LYS A 1 99 ? 30.827 -4.749 2.674 1.00 77.38 99 LYS A N 1
ATOM 755 C CA . LYS A 1 99 ? 29.513 -5.105 3.206 1.00 77.38 99 LYS A CA 1
ATOM 756 C C . LYS A 1 99 ? 28.749 -5.775 2.071 1.00 77.38 99 LYS A C 1
ATOM 758 O O . LYS A 1 99 ? 28.523 -5.150 1.043 1.00 77.38 99 LYS A O 1
ATOM 763 N N . ARG A 1 100 ? 28.398 -7.050 2.241 1.00 74.81 100 ARG A N 1
ATOM 764 C CA . ARG A 1 100 ? 27.471 -7.724 1.330 1.00 74.81 100 ARG A CA 1
ATOM 765 C C . ARG A 1 100 ? 26.146 -6.969 1.401 1.00 74.81 100 ARG A C 1
ATOM 767 O O . ARG A 1 100 ? 25.576 -6.862 2.490 1.00 74.81 100 ARG A O 1
ATOM 774 N N . ASN A 1 101 ? 25.699 -6.423 0.273 1.00 83.69 101 ASN A N 1
ATOM 775 C CA . ASN A 1 101 ? 24.380 -5.815 0.168 1.00 83.69 101 ASN A CA 1
ATOM 776 C C . ASN A 1 101 ? 23.357 -6.914 0.457 1.00 83.69 101 ASN A C 1
ATOM 778 O O . ASN A 1 101 ? 23.331 -7.941 -0.220 1.00 83.69 101 ASN A O 1
ATOM 782 N N . LYS A 1 102 ? 22.590 -6.752 1.537 1.00 89.62 102 LYS A N 1
ATOM 783 C CA . LYS A 1 102 ? 21.495 -7.674 1.835 1.00 89.62 102 LYS A CA 1
ATOM 784 C C . LYS A 1 102 ? 20.409 -7.447 0.781 1.00 89.62 102 LYS A C 1
ATOM 786 O O . LYS A 1 102 ? 20.160 -6.282 0.469 1.00 89.62 102 LYS A O 1
ATOM 791 N N . PRO A 1 103 ? 19.769 -8.508 0.263 1.00 89.81 103 PRO A N 1
ATOM 792 C CA . PRO A 1 103 ? 18.652 -8.333 -0.652 1.00 89.81 103 PRO A CA 1
ATOM 793 C C . PRO A 1 103 ? 17.532 -7.531 0.034 1.00 89.81 103 PRO A C 1
ATOM 795 O O . PRO A 1 103 ? 17.399 -7.600 1.268 1.00 89.81 103 PRO A O 1
ATOM 798 N N . PRO A 1 104 ? 16.740 -6.763 -0.732 1.00 95.31 104 PRO A N 1
ATOM 799 C CA . PRO A 1 104 ? 15.612 -6.029 -0.180 1.00 95.31 104 PRO A CA 1
ATOM 800 C C . PRO A 1 104 ? 14.577 -6.962 0.440 1.00 95.31 104 PRO A C 1
ATOM 802 O O . PRO A 1 104 ? 14.536 -8.161 0.166 1.00 95.31 104 PRO A O 1
ATOM 805 N N . ARG A 1 105 ? 13.730 -6.419 1.321 1.00 95.94 105 ARG A N 1
ATOM 806 C CA . ARG A 1 105 ? 12.644 -7.199 1.940 1.00 95.94 105 ARG A CA 1
ATOM 807 C C . ARG A 1 105 ? 11.390 -7.241 1.081 1.00 95.94 105 ARG A C 1
ATOM 809 O O . ARG A 1 105 ? 10.663 -8.231 1.141 1.00 95.94 105 ARG A O 1
ATOM 816 N N . TYR A 1 106 ? 11.134 -6.182 0.332 1.00 97.12 106 TYR A N 1
ATOM 817 C CA . TYR A 1 106 ? 10.007 -6.032 -0.574 1.00 97.12 106 TYR A CA 1
ATOM 818 C C . TYR A 1 106 ? 10.327 -4.948 -1.599 1.00 97.12 106 TYR A C 1
ATOM 820 O O . TYR A 1 106 ? 11.201 -4.115 -1.357 1.00 97.12 106 TYR A O 1
ATOM 828 N N . PHE A 1 107 ? 9.573 -4.952 -2.692 1.00 97.69 107 PHE A N 1
ATOM 829 C CA . PHE A 1 107 ? 9.487 -3.836 -3.623 1.00 97.69 107 PHE A CA 1
ATOM 830 C C . PHE A 1 107 ? 8.108 -3.193 -3.501 1.00 97.69 107 PHE A C 1
ATOM 832 O O . PHE A 1 107 ? 7.087 -3.880 -3.366 1.00 97.69 107 PHE A O 1
ATOM 839 N N . GLY A 1 108 ? 8.080 -1.866 -3.515 1.00 96.88 108 GLY A N 1
ATOM 840 C CA . GLY A 1 108 ? 6.852 -1.098 -3.418 1.00 96.88 108 GLY A CA 1
ATOM 841 C C . GLY A 1 108 ? 7.006 0.295 -4.004 1.00 96.88 108 GLY A C 1
ATOM 842 O O . GLY A 1 108 ? 8.114 0.805 -4.157 1.00 96.88 108 GLY A O 1
ATOM 843 N N . ILE A 1 109 ? 5.867 0.895 -4.320 1.00 95.94 109 ILE A N 1
ATOM 844 C CA . ILE A 1 109 ? 5.770 2.253 -4.842 1.00 95.94 109 ILE A CA 1
ATOM 845 C C . ILE A 1 109 ? 5.585 3.178 -3.646 1.00 95.94 109 ILE A C 1
ATOM 847 O O . ILE A 1 109 ? 4.603 3.042 -2.913 1.00 95.94 109 ILE A O 1
ATOM 851 N N . SER A 1 110 ? 6.535 4.083 -3.416 1.00 95.56 110 SER A N 1
ATOM 852 C CA . SER A 1 110 ? 6.393 5.105 -2.378 1.00 95.56 110 SER A CA 1
ATOM 853 C C . SER A 1 110 ? 5.258 6.050 -2.751 1.00 95.56 110 SER A C 1
ATOM 855 O O . SER A 1 110 ? 5.169 6.470 -3.898 1.00 95.56 110 SER A O 1
ATOM 857 N N . ALA A 1 111 ? 4.382 6.365 -1.801 1.00 93.56 111 ALA A N 1
ATOM 858 C CA . ALA A 1 111 ? 3.266 7.270 -2.018 1.00 93.56 111 ALA A CA 1
ATOM 859 C C . ALA A 1 111 ? 3.560 8.637 -1.385 1.00 93.56 111 ALA A C 1
ATOM 861 O O . ALA A 1 111 ? 3.652 8.746 -0.162 1.00 93.56 111 ALA A O 1
ATOM 862 N N . GLU A 1 112 ? 3.653 9.700 -2.180 1.00 92.50 112 GLU A N 1
ATOM 863 C CA . GLU A 1 112 ? 3.802 11.073 -1.676 1.00 92.50 112 GLU A CA 1
ATOM 864 C C . GLU A 1 112 ? 2.452 11.692 -1.315 1.00 92.50 112 GLU A C 1
ATOM 866 O O . GLU A 1 112 ? 1.987 12.687 -1.861 1.00 92.50 112 GLU A O 1
ATOM 871 N N . ILE A 1 113 ? 1.793 11.080 -0.333 1.00 91.25 113 ILE A N 1
ATOM 872 C CA . ILE A 1 113 ? 0.502 11.540 0.165 1.00 91.25 113 ILE A CA 1
ATOM 873 C C . ILE A 1 113 ? 0.556 11.801 1.662 1.00 91.25 113 ILE A C 1
ATOM 875 O O . ILE A 1 113 ? 0.906 10.940 2.471 1.00 91.25 113 ILE A O 1
ATOM 879 N N . ASN A 1 114 ? 0.117 12.992 2.067 1.00 94.12 114 ASN A N 1
ATOM 880 C CA . ASN A 1 114 ? -0.176 13.250 3.469 1.00 94.12 114 ASN A CA 1
ATOM 881 C C . ASN A 1 114 ? -1.538 12.629 3.812 1.00 94.12 114 ASN A C 1
ATOM 883 O O . ASN A 1 114 ? -2.581 13.274 3.672 1.00 94.12 114 ASN A O 1
ATOM 887 N N . LEU A 1 115 ? -1.526 11.367 4.255 1.00 94.94 115 LEU A N 1
ATOM 888 C CA . LEU A 1 115 ? -2.737 10.633 4.639 1.00 94.94 115 LEU A CA 1
ATOM 889 C C . LEU A 1 115 ? -3.535 11.361 5.726 1.00 94.94 115 LEU A C 1
ATOM 891 O O . LEU A 1 115 ? -4.757 11.440 5.642 1.00 94.94 115 LEU A O 1
ATOM 895 N N . ALA A 1 116 ? -2.854 11.932 6.725 1.00 95.38 116 ALA A N 1
ATOM 896 C CA . ALA A 1 116 ? -3.500 12.644 7.825 1.00 95.38 116 ALA A CA 1
ATOM 897 C C . ALA A 1 116 ? -4.329 13.832 7.324 1.00 95.38 116 ALA A C 1
ATOM 899 O O . ALA A 1 116 ? -5.477 13.995 7.735 1.00 95.38 116 ALA A O 1
ATOM 900 N N . HIS A 1 117 ? -3.771 14.638 6.425 1.00 93.38 117 HIS A N 1
ATOM 901 C CA . HIS A 1 117 ? -4.470 15.772 5.828 1.00 93.38 117 HIS A CA 1
ATOM 902 C C . HIS A 1 117 ? -5.581 15.309 4.877 1.00 93.38 117 HIS A C 1
ATOM 904 O O . HIS A 1 117 ? -6.729 15.727 5.017 1.00 93.38 117 HIS A O 1
ATOM 910 N N . THR A 1 118 ? -5.250 14.395 3.965 1.00 91.81 118 THR A N 1
ATOM 911 C CA . THR A 1 118 ? -6.133 13.968 2.873 1.00 91.81 118 THR A CA 1
ATOM 912 C C . THR A 1 118 ? -7.365 13.218 3.370 1.00 91.81 118 THR A C 1
ATOM 914 O O . THR A 1 118 ? -8.470 13.470 2.910 1.00 91.81 118 THR A O 1
ATOM 917 N N . LEU A 1 119 ? -7.214 12.332 4.356 1.00 92.75 119 LEU A N 1
ATOM 918 C CA . LEU A 1 119 ? -8.354 11.599 4.908 1.00 92.75 119 LEU A CA 1
ATOM 919 C C . LEU A 1 119 ? -9.147 12.435 5.914 1.00 92.75 119 LEU A C 1
ATOM 921 O O . LEU A 1 119 ? -10.337 12.205 6.094 1.00 92.75 119 LEU A O 1
ATOM 925 N N . SER A 1 120 ? -8.534 13.446 6.542 1.00 93.19 120 SER A N 1
ATOM 926 C CA . SER A 1 120 ? -9.274 14.350 7.430 1.00 93.19 120 SER A CA 1
ATOM 927 C C . SER A 1 120 ? -10.273 15.232 6.691 1.00 93.19 120 SER A C 1
ATOM 929 O O . SER A 1 120 ? -11.196 15.709 7.338 1.00 93.19 120 SER A O 1
ATOM 931 N N . SER A 1 121 ? -10.100 15.508 5.394 1.00 89.75 121 SER A N 1
ATOM 932 C CA . SER A 1 121 ? -11.156 16.159 4.613 1.00 89.75 121 SER A CA 1
ATOM 933 C C . SER A 1 121 ? -12.252 15.154 4.289 1.00 89.75 121 SER A C 1
ATOM 935 O O . SER A 1 121 ? -13.391 15.398 4.664 1.00 89.75 121 SER A O 1
ATOM 937 N N . VAL A 1 122 ? -11.890 14.013 3.691 1.00 90.19 122 VAL A N 1
ATOM 938 C CA . VAL A 1 122 ? -12.816 12.959 3.233 1.00 90.19 122 VAL A CA 1
ATOM 939 C C . VAL A 1 122 ? -13.718 12.434 4.353 1.00 90.19 122 VAL A C 1
ATOM 941 O O . VAL A 1 122 ? -14.903 12.233 4.128 1.00 90.19 122 VAL A O 1
ATOM 944 N N . LEU A 1 123 ? -13.184 12.248 5.562 1.00 91.56 123 LEU A N 1
ATOM 945 C CA . LEU A 1 123 ? -13.915 11.666 6.693 1.00 91.56 123 LEU A CA 1
ATOM 946 C C . LEU A 1 123 ? -14.695 12.691 7.541 1.00 91.56 123 LEU A C 1
ATOM 948 O O . LEU A 1 123 ? -15.194 12.332 8.608 1.00 91.56 123 LEU A O 1
ATOM 952 N N . LYS A 1 124 ? -14.791 13.959 7.117 1.00 87.88 124 LYS A N 1
ATOM 953 C CA . LYS A 1 124 ? -15.700 14.937 7.748 1.00 87.88 124 LYS A CA 1
ATOM 954 C C . LYS A 1 124 ? -17.154 14.622 7.401 1.00 87.88 124 LYS A C 1
ATOM 956 O O . LYS A 1 124 ? -17.421 14.009 6.374 1.00 87.88 124 LYS A O 1
ATOM 961 N N . GLU A 1 125 ? -18.066 15.041 8.277 1.00 66.06 125 GLU A N 1
ATOM 962 C CA . GLU A 1 125 ? -19.374 14.399 8.458 1.00 66.06 125 GLU A CA 1
ATOM 963 C C . GLU A 1 125 ? -20.274 14.307 7.219 1.00 66.06 125 GLU A C 1
ATOM 965 O O . GLU A 1 125 ? -21.026 13.343 7.148 1.00 66.06 125 GLU A O 1
ATOM 970 N N . ASP A 1 126 ? -20.108 15.166 6.209 1.00 64.25 126 ASP A N 1
ATOM 971 C CA . ASP A 1 126 ? -20.989 15.209 5.033 1.00 64.25 126 ASP A CA 1
ATOM 972 C C . ASP A 1 126 ? -20.233 15.320 3.701 1.00 64.25 126 ASP A C 1
ATOM 974 O O . ASP A 1 126 ? -20.584 16.119 2.823 1.00 64.25 126 ASP A O 1
ATOM 978 N N . HIS A 1 127 ? -19.161 14.546 3.503 1.00 63.06 127 HIS A N 1
ATOM 979 C CA . HIS A 1 127 ? -18.484 14.592 2.210 1.00 63.06 127 HIS A CA 1
ATOM 980 C C . HIS A 1 127 ? -19.309 13.887 1.119 1.00 63.06 127 HIS A C 1
ATOM 982 O O . HIS A 1 127 ? -19.220 12.683 0.913 1.00 63.06 127 HIS A O 1
ATOM 988 N N . GLY A 1 128 ? -20.105 14.671 0.386 1.00 65.25 128 GLY A N 1
ATOM 989 C CA . GLY A 1 128 ? -20.889 14.191 -0.759 1.00 65.25 128 GLY A CA 1
ATOM 990 C C . GLY A 1 128 ? -22.228 13.543 -0.400 1.00 65.25 128 GLY A C 1
ATOM 991 O O . GLY A 1 128 ? -22.761 12.801 -1.213 1.00 65.25 128 GLY A O 1
ATOM 992 N N . GLY A 1 129 ? -22.770 13.804 0.796 1.00 70.50 129 GLY A N 1
ATOM 993 C CA . GLY A 1 129 ? -24.079 13.280 1.215 1.00 70.50 129 GLY A CA 1
ATOM 994 C C . GLY A 1 129 ? -24.098 11.782 1.542 1.00 70.50 129 GLY A C 1
ATOM 995 O O . GLY A 1 129 ? -25.160 11.238 1.832 1.00 70.50 129 GLY A O 1
ATOM 996 N N . MET A 1 130 ? -22.941 11.113 1.521 1.00 75.75 130 MET A N 1
ATOM 997 C CA . MET A 1 130 ? -22.813 9.739 1.998 1.00 75.75 130 MET A CA 1
ATOM 998 C C . MET A 1 130 ? -22.498 9.736 3.490 1.00 75.75 130 MET A C 1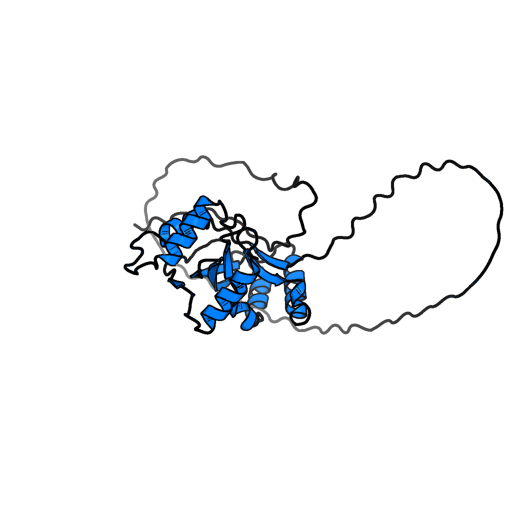
ATOM 1000 O O . MET A 1 130 ? -21.482 10.281 3.926 1.00 75.75 130 MET A O 1
ATOM 1004 N N . ALA A 1 131 ? -23.360 9.086 4.269 1.00 84.44 131 ALA A N 1
ATOM 1005 C CA . ALA A 1 131 ? -23.135 8.882 5.690 1.00 84.44 131 ALA A CA 1
ATOM 1006 C C . ALA A 1 131 ? -21.885 8.011 5.899 1.00 84.44 131 ALA A C 1
ATOM 1008 O O . ALA A 1 131 ? -21.874 6.816 5.602 1.00 84.44 131 ALA A O 1
ATOM 1009 N N . VAL A 1 132 ? -20.814 8.620 6.409 1.00 91.25 132 VAL A N 1
ATOM 1010 C CA . VAL A 1 132 ? -19.599 7.898 6.805 1.00 91.25 132 VAL A CA 1
ATOM 1011 C C . VAL A 1 132 ? -19.925 7.030 8.020 1.00 91.25 132 VAL A C 1
ATOM 1013 O O . VAL A 1 132 ? -20.341 7.553 9.052 1.00 91.25 132 VAL A O 1
ATOM 1016 N N . SER A 1 133 ? -19.699 5.719 7.913 1.00 93.62 133 SER A N 1
ATOM 1017 C CA . SER A 1 133 ? -19.913 4.773 9.016 1.00 93.62 133 SER A CA 1
ATOM 1018 C C . SER A 1 133 ? -19.132 5.172 10.274 1.00 93.62 133 SER A C 1
ATOM 1020 O O . SER A 1 133 ? -17.929 5.447 10.200 1.00 93.62 133 SER A O 1
ATOM 1022 N N . GLU A 1 134 ? -19.785 5.112 11.438 1.00 94.31 134 GLU A N 1
ATOM 1023 C CA . GLU A 1 134 ? -19.197 5.494 12.730 1.00 94.31 134 GLU A CA 1
ATOM 1024 C C . GLU A 1 134 ? -17.902 4.723 13.023 1.00 94.31 134 GLU A C 1
ATOM 1026 O O . GLU A 1 134 ? -16.890 5.314 13.384 1.00 94.31 134 GLU A O 1
ATOM 1031 N N . MET A 1 135 ? -17.862 3.425 12.706 1.00 95.25 135 MET A N 1
ATOM 1032 C CA . MET A 1 135 ? -16.658 2.599 12.870 1.00 95.25 135 MET A CA 1
ATOM 1033 C C . MET A 1 135 ? -15.427 3.159 12.130 1.00 95.25 135 MET A C 1
ATOM 1035 O O . MET A 1 135 ? -14.304 3.075 12.634 1.00 95.25 135 MET A O 1
ATOM 1039 N N . VAL A 1 136 ? -15.604 3.743 10.938 1.00 96.00 136 VAL A N 1
ATOM 1040 C CA . VAL A 1 136 ? -14.492 4.346 10.179 1.00 96.00 136 VAL A CA 1
ATOM 1041 C C . VAL A 1 136 ? -14.006 5.604 10.889 1.00 96.00 136 VAL A C 1
ATOM 1043 O O . VAL A 1 136 ? -12.795 5.801 11.022 1.00 96.00 136 VAL A O 1
ATOM 1046 N N . ARG A 1 137 ? -14.935 6.427 11.391 1.00 95.19 137 ARG A N 1
ATOM 1047 C CA . ARG A 1 137 ? -14.624 7.641 12.155 1.00 95.19 137 ARG A CA 1
ATOM 1048 C C . ARG A 1 137 ? -13.885 7.296 13.440 1.00 95.19 137 ARG A C 1
ATOM 1050 O O . ARG A 1 137 ? -12.809 7.839 13.677 1.00 95.19 137 ARG A O 1
ATOM 1057 N N . GLU A 1 138 ? -14.391 6.347 14.219 1.00 96.19 138 GLU A N 1
ATOM 1058 C CA . GLU A 1 138 ? -13.756 5.883 15.452 1.00 96.19 138 GLU A CA 1
ATOM 1059 C C . GLU A 1 138 ? -12.349 5.341 15.190 1.00 96.19 138 GLU A C 1
ATOM 1061 O O . GLU A 1 138 ? -11.390 5.766 15.841 1.00 96.19 138 GLU A O 1
ATOM 1066 N N . THR A 1 139 ? -12.198 4.464 14.191 1.00 97.06 139 THR A N 1
ATOM 1067 C CA . THR A 1 139 ? -10.889 3.911 13.810 1.00 97.06 139 THR A CA 1
ATOM 1068 C C . THR A 1 139 ? -9.926 5.039 13.435 1.00 97.06 139 THR A C 1
ATOM 1070 O O . THR A 1 139 ? -8.795 5.083 13.919 1.00 97.06 139 THR A O 1
ATOM 1073 N N . TRP A 1 140 ? -10.377 6.007 12.633 1.00 97.50 140 TRP A N 1
ATOM 1074 C CA . TRP A 1 140 ? -9.575 7.165 12.242 1.00 97.50 140 TRP A CA 1
ATOM 1075 C C . TRP A 1 140 ? -9.139 8.020 13.438 1.00 97.50 140 TRP A C 1
ATOM 1077 O O . TRP A 1 140 ? -7.956 8.347 13.570 1.00 97.50 140 TRP A O 1
ATOM 1087 N N . GLN A 1 141 ? -10.063 8.350 14.344 1.00 97.38 141 GLN A N 1
ATOM 1088 C CA . GLN A 1 141 ? -9.761 9.141 15.539 1.00 97.38 141 GLN A CA 1
ATOM 1089 C C . GLN A 1 141 ? -8.770 8.422 16.455 1.00 97.38 141 GLN A C 1
ATOM 1091 O O . GLN A 1 141 ? -7.841 9.043 16.978 1.00 97.38 141 GLN A O 1
ATOM 1096 N N . GLN A 1 142 ? -8.903 7.103 16.607 1.00 97.50 142 GLN A N 1
ATOM 1097 C CA . GLN A 1 142 ? -7.958 6.300 17.377 1.00 97.50 142 GLN A CA 1
ATOM 1098 C C . GLN A 1 142 ? -6.560 6.295 16.748 1.00 97.50 142 GLN A C 1
ATOM 1100 O O . GLN A 1 142 ? -5.573 6.467 17.469 1.00 97.50 142 GLN A O 1
ATOM 1105 N N . LEU A 1 143 ? -6.458 6.165 15.420 1.00 98.00 143 LEU A N 1
ATOM 1106 C CA . LEU A 1 143 ? -5.178 6.243 14.709 1.00 98.00 143 LEU A CA 1
ATOM 1107 C C . LEU A 1 143 ? -4.509 7.610 14.892 1.00 98.00 143 LEU A C 1
ATOM 1109 O O . LEU A 1 143 ? -3.303 7.662 15.151 1.00 98.00 143 LEU A O 1
ATOM 1113 N N . LYS A 1 144 ? -5.276 8.708 14.823 1.00 97.56 144 LYS A N 1
ATOM 1114 C CA . LYS A 1 144 ? -4.773 10.066 15.093 1.00 97.56 144 LYS A CA 1
ATOM 1115 C C . LYS A 1 144 ? -4.294 10.212 16.533 1.00 97.56 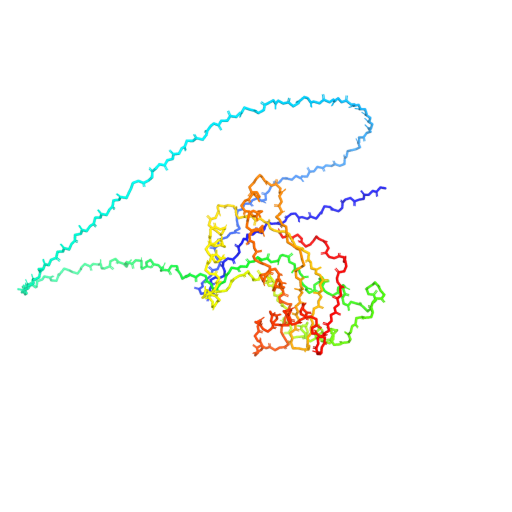144 LYS A C 1
ATOM 1117 O O . LYS A 1 144 ? -3.149 10.599 16.752 1.00 97.56 144 LYS A O 1
ATOM 1122 N N . LYS A 1 145 ? -5.136 9.847 17.507 1.00 97.75 145 LYS A N 1
ATOM 1123 C CA . LYS A 1 145 ? -4.836 9.951 18.944 1.00 97.75 145 LYS A CA 1
ATOM 1124 C C . LYS A 1 145 ? -3.571 9.183 19.324 1.00 97.75 145 LYS A C 1
ATOM 1126 O O . LYS A 1 145 ? -2.770 9.671 20.112 1.00 97.75 145 LYS A O 1
ATOM 1131 N N . LYS A 1 146 ? -3.376 7.993 18.751 1.00 97.50 146 LYS A N 1
ATOM 1132 C CA . LYS A 1 146 ? -2.206 7.142 19.010 1.00 97.50 146 LYS A CA 1
ATOM 1133 C C . LYS A 1 146 ? -1.001 7.461 18.108 1.00 97.50 146 LYS A C 1
ATOM 1135 O O . LYS A 1 146 ? 0.025 6.798 18.234 1.00 97.50 146 LYS A O 1
ATOM 1140 N N . ASN A 1 147 ? -1.106 8.434 17.196 1.00 97.25 147 ASN A N 1
ATOM 1141 C CA . ASN A 1 147 ? -0.091 8.754 16.182 1.00 97.25 147 ASN A CA 1
ATOM 1142 C C . ASN A 1 147 ? 0.357 7.521 15.364 1.00 97.25 147 ASN A C 1
ATOM 1144 O O . ASN A 1 147 ? 1.547 7.286 15.147 1.00 97.25 147 ASN A O 1
ATOM 1148 N N . ARG A 1 148 ? -0.613 6.694 14.956 1.00 97.69 148 ARG A N 1
ATOM 1149 C CA . ARG A 1 148 ? -0.412 5.409 14.259 1.00 97.69 148 ARG A CA 1
ATOM 1150 C C . ARG A 1 148 ? -0.684 5.473 12.756 1.00 97.69 148 ARG A C 1
ATOM 1152 O O . ARG A 1 148 ? -0.739 4.434 12.105 1.00 97.69 148 ARG A O 1
ATOM 1159 N N . ILE A 1 149 ? -0.847 6.674 12.208 1.00 97.94 149 ILE A N 1
ATOM 1160 C CA . ILE A 1 149 ? -0.970 6.875 10.762 1.00 97.94 149 ILE A CA 1
ATOM 1161 C C . ILE A 1 149 ? 0.401 6.642 10.114 1.00 97.94 149 ILE A C 1
ATOM 1163 O O . ILE A 1 149 ? 1.425 7.112 10.619 1.00 97.94 149 ILE A O 1
ATOM 1167 N N . ALA A 1 150 ? 0.430 5.906 9.004 1.00 96.94 150 ALA A N 1
ATOM 1168 C CA . ALA A 1 150 ? 1.646 5.639 8.252 1.00 96.94 150 ALA A CA 1
ATOM 1169 C C . ALA A 1 150 ? 2.292 6.954 7.786 1.00 96.94 150 ALA A C 1
ATOM 1171 O O . ALA A 1 150 ? 1.674 7.759 7.093 1.00 96.94 150 ALA A O 1
ATOM 1172 N N . ARG A 1 151 ? 3.553 7.170 8.179 1.00 95.50 151 ARG A N 1
ATOM 1173 C CA . ARG A 1 151 ? 4.316 8.382 7.825 1.00 95.50 151 ARG A CA 1
ATOM 1174 C C . ARG A 1 151 ? 4.865 8.350 6.403 1.00 95.50 151 ARG A C 1
ATOM 1176 O O . ARG A 1 151 ? 4.993 9.393 5.781 1.00 95.50 151 ARG A O 1
ATOM 1183 N N . GLN A 1 152 ? 5.220 7.158 5.936 1.00 95.44 152 GLN A N 1
ATOM 1184 C CA . GLN A 1 152 ? 5.726 6.892 4.591 1.00 95.44 152 GLN A CA 1
ATOM 1185 C C . GLN A 1 152 ? 4.818 5.839 3.962 1.00 95.44 152 GLN A C 1
ATOM 1187 O O . GLN A 1 152 ? 5.116 4.637 4.025 1.00 95.44 152 GLN A O 1
ATOM 1192 N N . PRO A 1 153 ? 3.639 6.265 3.483 1.00 96.50 153 PRO A N 1
ATOM 1193 C CA . PRO A 1 153 ? 2.732 5.353 2.822 1.00 96.50 153 PRO A CA 1
ATOM 1194 C C . PRO A 1 153 ? 3.388 4.805 1.557 1.00 96.50 153 PRO A C 1
ATOM 1196 O O . PRO A 1 153 ? 4.165 5.481 0.890 1.00 96.50 153 PRO A O 1
ATOM 1199 N N . HIS A 1 154 ? 3.099 3.550 1.252 1.00 97.06 154 HIS A N 1
ATOM 1200 C CA . HIS A 1 154 ? 3.590 2.886 0.057 1.00 97.06 154 HIS A CA 1
ATOM 1201 C C . HIS A 1 154 ? 2.601 1.804 -0.366 1.00 97.06 154 HIS A C 1
ATOM 1203 O O . HIS A 1 154 ? 1.839 1.291 0.457 1.00 97.06 154 HIS A O 1
ATOM 1209 N N . VAL A 1 155 ? 2.651 1.445 -1.643 1.00 97.50 155 VAL A N 1
ATOM 1210 C CA . VAL A 1 155 ? 1.926 0.317 -2.226 1.00 97.50 155 VAL A CA 1
ATOM 1211 C C . VAL A 1 155 ? 2.908 -0.836 -2.382 1.00 97.50 155 VAL A C 1
ATOM 1213 O O . VAL A 1 155 ? 3.841 -0.760 -3.181 1.00 97.50 155 VAL A O 1
ATOM 1216 N N . THR A 1 156 ? 2.747 -1.908 -1.610 1.00 97.38 156 THR A N 1
ATOM 1217 C CA . THR A 1 156 ? 3.614 -3.089 -1.736 1.00 97.38 156 THR A CA 1
ATOM 1218 C C . THR A 1 156 ? 3.239 -3.898 -2.978 1.00 97.38 156 THR A C 1
ATOM 1220 O O . THR A 1 156 ? 2.113 -4.379 -3.082 1.00 97.38 156 THR A O 1
ATOM 1223 N N . LEU A 1 157 ? 4.198 -4.114 -3.882 1.00 96.94 157 LEU A N 1
ATOM 1224 C CA . LEU A 1 157 ? 4.014 -4.938 -5.082 1.00 96.94 157 LEU A CA 1
ATOM 1225 C C . LEU A 1 157 ? 4.296 -6.415 -4.770 1.00 96.94 157 LEU A C 1
ATOM 1227 O O . LEU A 1 157 ? 3.443 -7.287 -4.962 1.00 96.94 157 LEU A O 1
ATOM 1231 N N . VAL A 1 158 ? 5.479 -6.681 -4.207 1.00 96.88 158 VAL A N 1
ATOM 1232 C CA . VAL A 1 158 ? 5.971 -8.031 -3.894 1.00 96.88 158 VAL A CA 1
ATOM 1233 C C . VAL A 1 158 ? 6.824 -8.018 -2.627 1.00 96.88 158 VAL A C 1
ATOM 1235 O O . VAL A 1 158 ? 7.598 -7.093 -2.391 1.00 96.88 158 VAL A O 1
ATOM 1238 N N . HIS A 1 159 ? 6.696 -9.060 -1.804 1.00 96.62 159 HIS A N 1
ATOM 1239 C CA . HIS A 1 159 ? 7.480 -9.251 -0.582 1.00 96.62 159 HIS A CA 1
ATOM 1240 C C . HIS A 1 159 ? 8.354 -10.507 -0.708 1.00 96.62 159 HIS A C 1
ATOM 1242 O O . HIS A 1 159 ? 7.913 -11.519 -1.237 1.00 96.62 159 HIS A O 1
ATOM 1248 N N . SER A 1 160 ? 9.558 -10.489 -0.133 1.00 95.88 160 SER A N 1
ATOM 1249 C CA . SER A 1 160 ? 10.538 -11.598 -0.166 1.00 95.88 160 SER A CA 1
ATOM 1250 C C . SER A 1 160 ? 10.011 -12.925 0.401 1.00 95.88 160 SER A C 1
ATOM 1252 O O . SER A 1 160 ? 10.489 -14.001 0.068 1.00 95.88 160 SER A O 1
ATOM 1254 N N . LYS A 1 161 ? 8.995 -12.856 1.263 1.00 95.12 161 LYS A N 1
ATOM 1255 C CA . LYS A 1 161 ? 8.295 -14.027 1.824 1.00 95.12 161 LYS A CA 1
ATOM 1256 C C . LYS A 1 161 ? 7.295 -14.671 0.855 1.00 95.12 161 LYS A C 1
ATOM 1258 O O . LYS A 1 161 ? 6.887 -15.795 1.106 1.00 95.12 161 LYS A O 1
ATOM 1263 N N . SER A 1 162 ? 6.906 -13.975 -0.211 1.00 92.62 162 SER A N 1
ATOM 1264 C CA . SER A 1 162 ? 5.976 -14.467 -1.237 1.00 92.62 162 SER A CA 1
ATOM 1265 C C . SER A 1 162 ? 6.697 -15.048 -2.458 1.00 92.62 162 SER A C 1
ATOM 1267 O O . SER A 1 162 ? 6.052 -15.368 -3.451 1.00 92.62 162 SER A O 1
ATOM 1269 N N . LEU A 1 163 ? 8.030 -15.173 -2.407 1.00 91.25 163 LEU A N 1
ATOM 1270 C CA . LEU A 1 163 ? 8.849 -15.533 -3.566 1.00 91.25 163 LEU A CA 1
ATOM 1271 C C . LEU A 1 163 ? 8.465 -16.869 -4.196 1.00 91.25 163 LEU A C 1
ATOM 1273 O O . LEU A 1 163 ? 8.475 -16.961 -5.415 1.00 91.25 163 LEU A O 1
ATOM 1277 N N . THR A 1 164 ? 8.024 -17.852 -3.405 1.00 92.12 164 THR A N 1
ATOM 1278 C CA . THR A 1 164 ? 7.682 -19.203 -3.883 1.00 92.12 164 THR A CA 1
ATOM 1279 C C . THR A 1 164 ? 6.649 -19.246 -5.017 1.00 92.12 164 THR A C 1
ATOM 1281 O O . THR A 1 164 ? 6.547 -20.278 -5.669 1.00 92.12 164 THR A O 1
ATOM 1284 N N . GLY A 1 165 ? 5.917 -18.157 -5.287 1.00 92.06 165 GLY A N 1
ATOM 1285 C CA . GLY A 1 165 ? 5.065 -18.012 -6.476 1.00 92.06 165 GLY A CA 1
ATOM 1286 C C . GLY A 1 165 ? 5.161 -16.656 -7.189 1.00 92.06 165 GLY A C 1
ATOM 1287 O O . GLY A 1 165 ? 4.374 -16.400 -8.091 1.00 92.06 165 GLY A O 1
ATOM 1288 N N . GLU A 1 166 ? 6.081 -15.771 -6.790 1.00 95.38 166 GLU A N 1
ATOM 1289 C CA . GLU A 1 166 ? 6.177 -14.390 -7.305 1.00 95.38 166 GLU A CA 1
ATOM 1290 C C . GLU A 1 166 ? 7.610 -14.017 -7.738 1.00 95.38 166 GLU A C 1
ATOM 1292 O O . GLU A 1 166 ? 7.961 -12.837 -7.771 1.00 95.38 166 GLU A O 1
ATOM 1297 N N . HIS A 1 167 ? 8.450 -15.009 -8.067 1.00 96.00 167 HIS A N 1
ATOM 1298 C CA . HIS A 1 167 ? 9.831 -14.795 -8.529 1.00 96.00 167 HIS A CA 1
ATOM 1299 C C . HIS A 1 167 ? 9.905 -13.896 -9.771 1.00 96.00 167 HIS A C 1
ATOM 1301 O O . HIS A 1 167 ? 10.636 -12.911 -9.761 1.00 96.00 167 HIS A O 1
ATOM 1307 N N . ASP A 1 168 ? 9.077 -14.147 -10.785 1.00 96.50 168 ASP A N 1
ATOM 1308 C CA . ASP A 1 168 ? 9.085 -13.343 -12.014 1.00 96.50 168 ASP A CA 1
ATOM 1309 C C . ASP A 1 168 ? 8.745 -11.868 -11.750 1.00 96.50 168 ASP A C 1
ATOM 1311 O O . ASP A 1 168 ? 9.331 -10.964 -12.347 1.00 96.50 168 ASP A O 1
ATOM 1315 N N . LEU A 1 169 ? 7.805 -11.602 -10.835 1.00 96.75 169 LEU A N 1
ATOM 1316 C CA . LEU A 1 169 ? 7.459 -10.237 -10.433 1.00 96.75 169 LEU A CA 1
ATOM 1317 C C . LEU A 1 169 ? 8.597 -9.589 -9.638 1.00 96.75 169 LEU A C 1
ATOM 1319 O O . LEU A 1 169 ? 8.881 -8.407 -9.823 1.00 96.75 169 LEU A O 1
ATOM 1323 N N . TRP A 1 170 ? 9.254 -10.353 -8.764 1.00 96.56 170 TRP A N 1
ATOM 1324 C CA . TRP A 1 170 ? 10.423 -9.894 -8.021 1.00 96.56 170 TRP A CA 1
ATOM 1325 C C . TRP A 1 170 ? 11.557 -9.461 -8.949 1.00 96.56 170 TRP A C 1
ATOM 1327 O O . TRP A 1 170 ? 12.088 -8.363 -8.785 1.00 96.56 170 TRP A O 1
ATOM 1337 N N . ASP A 1 171 ? 11.885 -10.283 -9.943 1.00 96.75 171 ASP A N 1
ATOM 1338 C CA . ASP A 1 171 ? 12.967 -10.007 -10.886 1.00 96.75 171 ASP A CA 1
ATOM 1339 C C . ASP A 1 171 ? 12.648 -8.787 -11.757 1.00 96.75 171 ASP A C 1
ATOM 1341 O O . ASP A 1 171 ? 13.508 -7.929 -11.960 1.00 96.75 171 ASP A O 1
ATOM 1345 N N . ARG A 1 172 ? 11.387 -8.630 -12.182 1.00 96.38 172 ARG A N 1
ATOM 1346 C CA . ARG A 1 172 ? 10.922 -7.431 -12.901 1.00 96.38 172 ARG A CA 1
ATOM 1347 C C . ARG A 1 172 ? 11.030 -6.168 -12.052 1.00 96.38 172 ARG A C 1
ATOM 1349 O O . ARG A 1 172 ? 11.547 -5.167 -12.536 1.00 96.38 172 ARG A O 1
ATOM 1356 N N . CYS A 1 173 ? 10.588 -6.211 -10.795 1.00 96.69 173 CYS A N 1
ATOM 1357 C CA . CYS A 1 173 ? 10.748 -5.086 -9.872 1.00 96.69 173 CYS A CA 1
ATOM 1358 C C . CYS A 1 173 ? 12.228 -4.748 -9.650 1.00 96.69 173 CYS A C 1
ATOM 1360 O O . CYS A 1 173 ? 12.588 -3.576 -9.640 1.00 96.69 173 CYS A O 1
ATOM 1362 N N . SER A 1 174 ? 13.091 -5.760 -9.521 1.00 95.81 174 SER A N 1
ATOM 1363 C CA . SER A 1 174 ? 14.532 -5.558 -9.366 1.00 95.81 174 SER A CA 1
ATOM 1364 C C . SER A 1 174 ? 15.178 -4.951 -10.612 1.00 95.81 174 SER A C 1
ATOM 1366 O O . SER A 1 174 ? 16.097 -4.151 -10.474 1.00 95.81 174 SER A O 1
ATOM 1368 N N . ALA A 1 175 ? 14.726 -5.325 -11.812 1.00 95.62 175 ALA A N 1
ATOM 1369 C CA . ALA A 1 175 ? 15.193 -4.726 -13.058 1.00 95.62 175 ALA A CA 1
ATOM 1370 C C . ALA A 1 175 ? 14.750 -3.261 -13.175 1.00 95.62 175 ALA A C 1
ATOM 1372 O O . ALA A 1 175 ? 15.531 -2.421 -13.610 1.00 95.62 175 ALA A O 1
ATOM 1373 N N . LEU A 1 176 ? 13.526 -2.953 -12.736 1.00 94.50 176 LEU A N 1
ATOM 1374 C CA . LEU A 1 176 ? 12.984 -1.596 -12.728 1.00 94.50 176 LEU A CA 1
ATOM 1375 C C . LEU A 1 176 ? 13.716 -0.677 -11.731 1.00 94.50 176 LEU A C 1
ATOM 1377 O O . LEU A 1 176 ? 13.971 0.479 -12.047 1.00 94.50 176 LEU A O 1
ATOM 1381 N N . ASP A 1 177 ? 14.085 -1.204 -10.557 1.00 93.94 177 ASP A N 1
ATOM 1382 C CA . ASP A 1 177 ? 14.882 -0.513 -9.521 1.00 93.94 177 ASP A CA 1
ATOM 1383 C C . ASP A 1 177 ? 16.313 -0.206 -9.977 1.00 93.94 177 ASP A C 1
ATOM 1385 O O . ASP A 1 177 ? 16.940 0.729 -9.491 1.00 93.94 177 ASP A O 1
ATOM 1389 N N . ALA A 1 178 ? 16.841 -1.018 -10.896 1.00 93.62 178 ALA A N 1
ATOM 1390 C CA . ALA A 1 178 ? 18.203 -0.899 -11.402 1.00 93.62 178 ALA A CA 1
ATOM 1391 C C . ALA A 1 178 ? 18.347 0.107 -12.556 1.00 93.62 178 ALA A C 1
ATOM 1393 O O . ALA A 1 178 ? 19.468 0.330 -13.013 1.00 93.62 178 ALA A O 1
ATOM 1394 N N . LEU A 1 179 ? 17.244 0.683 -13.046 1.00 92.00 179 LEU A N 1
ATOM 1395 C CA . LEU A 1 179 ? 17.284 1.738 -14.055 1.00 92.00 179 LEU A CA 1
ATOM 1396 C C . LEU A 1 179 ? 17.903 3.009 -13.467 1.00 92.00 179 LEU A C 1
ATOM 1398 O O . LEU A 1 179 ? 17.630 3.365 -12.322 1.00 92.00 179 LEU A O 1
ATOM 1402 N N . ASP A 1 180 ? 18.685 3.726 -14.277 1.00 91.31 180 ASP A N 1
ATOM 1403 C CA . ASP A 1 180 ? 19.287 5.003 -13.867 1.00 91.31 180 ASP A CA 1
ATOM 1404 C C . ASP A 1 180 ? 18.218 6.030 -13.462 1.00 91.31 180 ASP A C 1
ATOM 1406 O O . ASP A 1 180 ? 18.413 6.814 -12.531 1.00 91.31 180 ASP A O 1
ATOM 1410 N N . ILE A 1 181 ? 17.077 6.000 -14.158 1.00 89.69 181 ILE A N 1
ATOM 1411 C CA . ILE A 1 181 ? 15.891 6.808 -13.879 1.00 89.69 181 ILE A CA 1
ATOM 1412 C C . ILE A 1 181 ? 14.689 5.854 -13.811 1.00 89.69 181 ILE A C 1
ATOM 1414 O O . ILE A 1 181 ? 14.154 5.461 -14.851 1.00 89.69 181 ILE A O 1
ATOM 1418 N N . PRO A 1 182 ? 14.271 5.431 -12.606 1.00 90.69 182 PRO A N 1
ATOM 1419 C CA . PRO A 1 182 ? 13.091 4.593 -12.445 1.00 90.69 182 PRO A CA 1
ATOM 1420 C C . PRO A 1 182 ? 11.819 5.308 -12.930 1.00 90.69 182 PRO A C 1
ATOM 1422 O O . PRO A 1 182 ? 11.696 6.524 -12.768 1.00 90.69 182 PRO A O 1
ATOM 1425 N N . PRO A 1 183 ? 10.837 4.579 -13.492 1.00 92.31 183 PRO A N 1
ATOM 1426 C CA . PRO A 1 183 ? 9.580 5.177 -13.911 1.00 92.31 183 PRO A CA 1
ATOM 1427 C C . PRO A 1 183 ? 8.783 5.685 -12.707 1.00 92.31 183 PRO A C 1
ATOM 1429 O O . PRO A 1 183 ? 8.678 5.020 -11.673 1.00 92.31 183 PRO A O 1
ATOM 1432 N N . VAL A 1 184 ? 8.159 6.844 -12.891 1.00 91.56 184 VAL A N 1
ATOM 1433 C CA . VAL A 1 184 ? 7.210 7.423 -11.941 1.00 91.56 184 VAL A CA 1
ATOM 1434 C C . VAL A 1 184 ? 5.816 6.885 -12.254 1.00 91.56 184 VAL A C 1
ATOM 1436 O O . VAL A 1 184 ? 5.433 6.751 -13.418 1.00 91.56 184 VAL A O 1
ATOM 1439 N N . PHE A 1 185 ? 5.037 6.580 -11.223 1.00 93.25 185 PHE A N 1
ATOM 1440 C CA . PHE A 1 185 ? 3.668 6.083 -11.363 1.00 93.25 185 PHE A CA 1
ATOM 1441 C C . PHE A 1 185 ? 2.688 7.090 -10.787 1.00 93.25 185 PHE A C 1
ATOM 1443 O O . PHE A 1 185 ? 3.015 7.780 -9.843 1.00 93.25 185 PHE A O 1
ATOM 1450 N N . LYS A 1 186 ? 1.462 7.142 -11.287 1.00 92.62 186 LYS A N 1
ATOM 1451 C CA . LYS A 1 186 ? 0.342 7.805 -10.613 1.00 92.62 186 LYS A CA 1
ATOM 1452 C C . LYS A 1 186 ? -0.732 6.766 -10.352 1.00 92.62 186 LYS A C 1
ATOM 1454 O O . LYS A 1 186 ? -0.866 5.806 -11.109 1.00 92.62 186 LYS A O 1
ATOM 1459 N N . PHE A 1 187 ? -1.497 6.941 -9.288 1.00 93.50 187 PHE A N 1
ATOM 1460 C CA . PHE A 1 187 ? -2.578 6.018 -8.979 1.00 93.50 187 PHE A CA 1
ATOM 1461 C C . PHE A 1 187 ? -3.804 6.736 -8.437 1.00 93.50 187 PHE A C 1
ATOM 1463 O O . PHE A 1 187 ? -3.734 7.866 -7.945 1.00 93.50 187 PHE A O 1
ATOM 1470 N N . ARG A 1 188 ? -4.936 6.042 -8.511 1.00 93.44 188 ARG A N 1
ATOM 1471 C CA . ARG A 1 188 ? -6.209 6.483 -7.958 1.00 93.44 188 ARG A CA 1
ATOM 1472 C C . ARG A 1 188 ? -6.557 5.678 -6.721 1.00 93.44 188 ARG A C 1
ATOM 1474 O O . ARG A 1 188 ? -6.559 4.446 -6.747 1.00 93.44 188 ARG A O 1
ATOM 1481 N N . LEU A 1 189 ? -6.888 6.397 -5.653 1.00 94.75 189 LEU A N 1
ATOM 1482 C CA . LEU A 1 189 ? -7.483 5.790 -4.472 1.00 94.75 189 LEU A CA 1
ATOM 1483 C C . LEU A 1 189 ? -8.983 5.611 -4.695 1.00 94.75 189 LEU A C 1
ATOM 1485 O O . LEU A 1 189 ? -9.654 6.554 -5.108 1.00 94.75 189 LEU A O 1
ATOM 1489 N N . GLY A 1 190 ? -9.481 4.409 -4.422 1.00 93.94 190 GLY A N 1
ATOM 1490 C CA . GLY A 1 190 ? -10.888 4.065 -4.607 1.00 93.94 190 GLY A CA 1
ATOM 1491 C C . GLY A 1 190 ? -11.707 4.213 -3.341 1.00 93.94 190 GLY A C 1
ATOM 1492 O O . GLY A 1 190 ? -12.638 5.008 -3.267 1.00 93.94 190 GLY A O 1
ATOM 1493 N N . HIS A 1 191 ? -11.351 3.423 -2.335 1.00 96.06 191 HIS A N 1
ATOM 1494 C CA . HIS A 1 191 ? -12.127 3.252 -1.116 1.00 96.06 191 HIS A CA 1
ATOM 1495 C C . HIS A 1 191 ? -11.215 3.287 0.108 1.00 96.06 191 HIS A C 1
ATOM 1497 O O . HIS A 1 191 ? -10.082 2.805 0.074 1.00 96.06 191 HIS A O 1
ATOM 1503 N N . ILE A 1 192 ? -11.719 3.820 1.218 1.00 97.00 192 ILE A N 1
ATOM 1504 C CA . ILE A 1 192 ? -11.178 3.534 2.546 1.00 97.00 192 ILE A CA 1
ATOM 1505 C C . ILE A 1 192 ? -11.930 2.340 3.099 1.00 97.00 192 ILE A C 1
ATOM 1507 O O . ILE A 1 192 ? -13.153 2.375 3.182 1.00 97.00 192 ILE A O 1
ATOM 1511 N N . VAL A 1 193 ? -11.198 1.313 3.508 1.00 97.88 193 VAL A N 1
ATOM 1512 C CA . VAL A 1 193 ? -11.750 0.130 4.164 1.00 97.88 193 VAL A CA 1
ATOM 1513 C C . VAL A 1 193 ? -11.201 0.019 5.580 1.00 97.88 193 VAL A C 1
ATOM 1515 O O . VAL A 1 193 ? -10.018 0.280 5.828 1.00 97.88 193 VAL A O 1
ATOM 1518 N N . ALA A 1 194 ? -12.061 -0.356 6.523 1.00 98.25 194 ALA A N 1
ATOM 1519 C CA . ALA A 1 194 ? -11.685 -0.572 7.914 1.00 98.25 194 ALA A CA 1
ATOM 1520 C C . ALA A 1 194 ? -12.479 -1.724 8.543 1.00 98.25 194 ALA A C 1
ATOM 1522 O O . ALA A 1 194 ? -13.584 -2.040 8.112 1.00 98.25 194 ALA A O 1
ATOM 1523 N N . ASN A 1 195 ? -11.913 -2.333 9.585 1.00 97.75 195 ASN A N 1
ATOM 1524 C CA . ASN A 1 195 ? -12.553 -3.389 10.385 1.00 97.75 195 ASN A CA 1
ATOM 1525 C C . ASN A 1 195 ? -12.389 -3.166 11.903 1.00 97.75 195 ASN A C 1
ATOM 1527 O O . ASN A 1 195 ? -12.313 -4.115 12.681 1.00 97.75 195 ASN A O 1
ATOM 1531 N N . GLY A 1 196 ? -12.190 -1.913 12.324 1.00 96.81 196 GLY A N 1
ATOM 1532 C CA . GLY A 1 196 ? -11.873 -1.540 13.710 1.00 96.81 196 GLY A CA 1
ATOM 1533 C C . GLY A 1 196 ? -10.413 -1.778 14.124 1.00 96.81 196 GLY A C 1
ATOM 1534 O O . GLY A 1 196 ? -9.883 -1.031 14.942 1.00 96.81 196 GLY A O 1
ATOM 1535 N N . ARG A 1 197 ? -9.726 -2.762 13.525 1.00 97.81 197 ARG A N 1
ATOM 1536 C CA . ARG A 1 197 ? -8.324 -3.110 13.833 1.00 97.81 197 ARG A CA 1
ATOM 1537 C C . ARG A 1 197 ? -7.324 -2.420 12.911 1.00 97.81 197 ARG A C 1
ATOM 1539 O O . ARG A 1 197 ? -6.270 -1.951 13.350 1.00 97.81 197 ARG A O 1
ATOM 1546 N N . VAL A 1 198 ? -7.634 -2.390 11.620 1.00 98.19 198 VAL A N 1
ATOM 1547 C CA . VAL A 1 198 ? -6.772 -1.868 10.556 1.00 98.19 198 VAL A CA 1
ATOM 1548 C C . VAL A 1 198 ? -7.592 -0.984 9.630 1.00 98.19 198 VAL A C 1
ATOM 1550 O O . VAL A 1 198 ? -8.781 -1.218 9.424 1.00 98.19 198 VAL A O 1
ATOM 1553 N N . MET A 1 199 ? -6.936 0.031 9.073 1.00 98.44 199 MET A N 1
ATOM 1554 C CA . MET A 1 199 ? -7.486 0.883 8.027 1.00 98.44 199 MET A CA 1
ATOM 1555 C C . MET A 1 199 ? -6.551 0.874 6.818 1.00 98.44 199 MET A C 1
ATOM 1557 O O . MET A 1 199 ? -5.331 1.016 6.964 1.00 98.44 199 MET A O 1
ATOM 1561 N N . ALA A 1 200 ? -7.120 0.730 5.626 1.00 98.38 200 ALA A N 1
ATOM 1562 C CA . ALA A 1 200 ? -6.392 0.741 4.365 1.00 98.38 200 ALA A CA 1
ATOM 1563 C C . ALA A 1 200 ? -7.136 1.568 3.312 1.00 98.38 200 ALA A C 1
ATOM 1565 O O . ALA A 1 200 ? -8.361 1.654 3.334 1.00 98.38 200 ALA A O 1
ATOM 1566 N N . ALA A 1 201 ? -6.386 2.165 2.392 1.00 97.62 201 ALA A N 1
ATOM 1567 C CA . ALA A 1 201 ? -6.920 2.787 1.188 1.00 97.62 201 ALA A CA 1
ATOM 1568 C C . ALA A 1 201 ? -6.675 1.854 -0.003 1.00 97.62 201 ALA A C 1
ATOM 1570 O O . ALA A 1 201 ? -5.551 1.377 -0.184 1.00 97.62 201 ALA A O 1
ATOM 1571 N N . THR A 1 202 ? -7.703 1.573 -0.798 1.00 97.62 202 THR A N 1
ATOM 1572 C CA . THR A 1 202 ? -7.580 0.739 -1.998 1.00 97.62 202 THR A CA 1
ATOM 1573 C C . THR A 1 202 ? -6.953 1.540 -3.124 1.00 97.62 202 THR A C 1
ATOM 1575 O O . THR A 1 202 ? -7.203 2.737 -3.261 1.00 97.62 202 THR A O 1
ATOM 1578 N N . VAL A 1 203 ? -6.131 0.871 -3.926 1.00 96.44 203 VAL A N 1
ATOM 1579 C CA . VAL A 1 203 ? -5.608 1.429 -5.172 1.00 96.44 203 VAL A CA 1
ATOM 1580 C C . VAL A 1 203 ? -6.356 0.761 -6.316 1.00 96.44 203 VAL A C 1
ATOM 1582 O O . VAL A 1 203 ? -6.225 -0.446 -6.526 1.00 96.44 203 VAL A O 1
ATOM 1585 N N . ASP A 1 204 ? -7.175 1.537 -7.014 1.00 94.38 204 ASP A N 1
ATOM 1586 C CA . ASP A 1 204 ? -8.075 1.007 -8.042 1.00 94.38 204 ASP A CA 1
ATOM 1587 C C . ASP A 1 204 ? -7.422 1.044 -9.424 1.00 94.38 204 ASP A C 1
ATOM 1589 O O . ASP A 1 204 ? -7.620 0.146 -10.238 1.00 94.38 204 ASP A O 1
ATOM 1593 N N . GLU A 1 205 ? -6.603 2.062 -9.672 1.00 93.81 205 GLU A N 1
ATOM 1594 C CA . GLU A 1 205 ? -5.991 2.316 -10.970 1.00 93.81 205 GLU A CA 1
ATOM 1595 C C . GLU A 1 205 ? -4.564 2.810 -10.783 1.00 93.81 205 GLU A C 1
ATOM 1597 O O . GLU A 1 205 ? -4.293 3.600 -9.876 1.00 93.81 205 GLU A O 1
ATOM 1602 N N . ILE A 1 206 ? -3.657 2.328 -11.628 1.00 94.88 206 ILE A N 1
ATOM 1603 C CA . ILE A 1 206 ? -2.251 2.715 -11.653 1.00 94.88 206 ILE A CA 1
ATOM 1604 C C . ILE A 1 206 ? -1.833 2.956 -13.100 1.00 94.88 206 ILE A C 1
ATOM 1606 O O . ILE A 1 206 ? -2.137 2.166 -13.990 1.00 94.88 206 ILE A O 1
ATOM 1610 N N . GLU A 1 207 ? -1.121 4.048 -13.323 1.00 94.50 207 GLU A N 1
ATOM 1611 C CA . GLU A 1 207 ? -0.644 4.482 -14.628 1.00 94.50 207 GLU A CA 1
ATOM 1612 C C . GLU A 1 207 ? 0.803 4.962 -14.508 1.00 94.50 207 GLU A C 1
ATOM 1614 O O . GLU A 1 207 ? 1.254 5.362 -13.434 1.00 94.50 207 GLU A O 1
ATOM 1619 N N . VAL A 1 208 ? 1.537 4.966 -15.617 1.00 94.19 208 VAL A N 1
ATOM 1620 C CA . VAL A 1 208 ? 2.853 5.613 -15.668 1.00 94.19 208 VAL A CA 1
ATOM 1621 C C . VAL A 1 208 ? 2.667 7.115 -15.808 1.00 94.19 208 VAL A C 1
ATOM 1623 O O . VAL A 1 208 ? 1.864 7.582 -16.618 1.00 94.19 208 VAL A O 1
ATOM 1626 N N . TYR A 1 209 ? 3.433 7.877 -15.041 1.00 90.44 209 TYR A N 1
ATOM 1627 C CA . TYR A 1 209 ? 3.536 9.310 -15.222 1.00 90.44 209 TYR A CA 1
ATOM 1628 C C . TYR A 1 209 ? 4.564 9.623 -16.313 1.00 90.44 209 TYR A C 1
ATOM 1630 O O . TYR A 1 209 ? 5.766 9.452 -16.128 1.00 90.44 209 TYR A O 1
ATOM 1638 N N . THR A 1 210 ? 4.085 10.034 -17.486 1.00 79.75 210 THR A N 1
ATOM 1639 C CA . THR A 1 210 ? 4.920 10.245 -18.675 1.00 79.75 210 THR A CA 1
ATOM 1640 C C . THR A 1 210 ? 5.142 11.733 -18.932 1.00 79.75 210 THR A C 1
ATOM 1642 O O . THR A 1 210 ? 4.455 12.329 -19.761 1.00 79.75 210 THR A O 1
ATOM 1645 N N . GLU A 1 211 ? 6.096 12.345 -18.233 1.00 71.50 211 GLU A N 1
ATOM 1646 C CA . GLU A 1 211 ? 6.681 13.622 -18.683 1.00 71.50 211 GLU A CA 1
ATOM 1647 C C . GLU A 1 211 ? 7.872 13.418 -19.631 1.00 71.50 211 GLU A C 1
ATOM 1649 O O . GLU A 1 211 ? 8.212 14.318 -20.399 1.00 71.50 211 GLU A O 1
ATOM 1654 N N . HIS A 1 212 ? 8.471 12.224 -19.621 1.00 68.12 212 HIS A N 1
ATOM 1655 C CA . HIS A 1 212 ? 9.662 11.876 -20.397 1.00 68.12 212 HIS A CA 1
ATOM 1656 C C . HIS A 1 212 ? 9.426 10.637 -21.277 1.00 68.12 212 HIS A C 1
ATOM 1658 O O . HIS A 1 212 ? 8.525 9.834 -21.011 1.00 68.12 212 HIS A O 1
ATOM 1664 N N . GLU A 1 213 ? 10.236 10.481 -22.332 1.00 68.81 213 GLU A N 1
ATOM 1665 C CA . GLU A 1 213 ? 10.163 9.354 -23.283 1.00 68.81 213 GLU A CA 1
ATOM 1666 C C . GLU A 1 213 ? 10.427 7.987 -22.614 1.00 68.81 213 GLU A C 1
ATOM 1668 O O . GLU A 1 213 ? 9.975 6.958 -23.114 1.00 68.81 213 GLU A O 1
ATOM 1673 N N . ASP A 1 214 ? 11.022 7.977 -21.416 1.00 71.25 214 ASP A N 1
ATOM 1674 C CA . ASP A 1 214 ? 11.451 6.778 -20.678 1.00 71.25 214 ASP A CA 1
ATOM 1675 C C . ASP A 1 214 ? 10.309 5.990 -19.990 1.00 71.25 214 ASP A C 1
ATOM 1677 O O . ASP A 1 214 ? 10.535 5.018 -19.267 1.00 71.25 214 ASP A O 1
ATOM 1681 N N . GLY A 1 215 ? 9.046 6.362 -20.224 1.00 88.25 215 GLY A N 1
ATOM 1682 C CA . GLY A 1 215 ? 7.876 5.709 -19.620 1.00 88.25 215 GLY A CA 1
ATOM 1683 C C . GLY A 1 215 ? 7.556 4.299 -20.142 1.00 88.25 215 GLY A C 1
ATOM 1684 O O . GLY A 1 215 ? 6.655 3.643 -19.616 1.00 88.25 215 GLY A O 1
ATOM 1685 N N . GLU A 1 216 ? 8.248 3.811 -21.176 1.00 93.19 216 GLU A N 1
ATOM 1686 C CA . GLU A 1 216 ? 7.965 2.507 -21.794 1.00 93.19 216 GLU A CA 1
ATOM 1687 C C . GLU A 1 216 ? 8.188 1.332 -20.833 1.00 93.19 216 GLU A C 1
ATOM 1689 O O . GLU A 1 216 ? 7.317 0.470 -20.715 1.00 93.19 216 GLU A O 1
ATOM 1694 N N . ALA A 1 217 ? 9.289 1.331 -20.075 1.00 93.56 217 ALA A N 1
ATOM 1695 C CA . ALA A 1 217 ? 9.577 0.269 -19.109 1.00 93.56 217 ALA A CA 1
ATOM 1696 C C . ALA A 1 217 ? 8.483 0.162 -18.033 1.00 93.56 217 ALA A C 1
ATOM 1698 O O . ALA A 1 217 ? 8.040 -0.938 -17.697 1.00 93.56 217 ALA A O 1
ATOM 1699 N N . GLY A 1 218 ? 7.996 1.306 -17.542 1.00 94.19 218 GLY A N 1
ATOM 1700 C CA . GLY A 1 218 ? 6.878 1.359 -16.603 1.00 94.19 218 GLY A CA 1
ATOM 1701 C C . GLY A 1 218 ? 5.574 0.830 -17.207 1.00 94.19 218 GLY A C 1
ATOM 1702 O O . GLY A 1 218 ? 4.842 0.112 -16.531 1.00 94.19 218 GLY A O 1
ATOM 1703 N N . ARG A 1 219 ? 5.282 1.141 -18.480 1.00 95.56 219 ARG A N 1
ATOM 1704 C CA . ARG A 1 219 ? 4.045 0.697 -19.148 1.00 95.56 219 ARG A CA 1
ATOM 1705 C C . ARG A 1 219 ? 4.059 -0.811 -19.344 1.00 95.56 219 ARG A C 1
ATOM 1707 O O . ARG A 1 219 ? 3.134 -1.484 -18.899 1.00 95.56 219 ARG A O 1
ATOM 1714 N N . ASN A 1 220 ? 5.165 -1.334 -19.870 1.00 95.56 220 ASN A N 1
ATOM 1715 C CA . ASN A 1 220 ? 5.385 -2.769 -20.029 1.00 95.56 220 ASN A CA 1
ATOM 1716 C C . ASN A 1 220 ? 5.283 -3.500 -18.682 1.00 95.56 220 ASN A C 1
ATOM 1718 O O . ASN A 1 220 ? 4.719 -4.588 -18.611 1.00 95.56 220 ASN A O 1
ATOM 1722 N N . PHE A 1 221 ? 5.790 -2.897 -17.598 1.00 96.12 221 PHE A N 1
ATOM 1723 C CA . PHE A 1 221 ? 5.659 -3.442 -16.247 1.00 96.12 221 PHE A CA 1
ATOM 1724 C C . PHE A 1 221 ? 4.198 -3.517 -15.774 1.00 96.12 221 PHE A C 1
ATOM 1726 O O . PHE A 1 221 ? 3.792 -4.534 -15.211 1.00 96.12 221 PHE A O 1
ATOM 1733 N N . LEU A 1 222 ? 3.396 -2.473 -16.005 1.00 96.19 222 LEU A N 1
ATOM 1734 C CA . LEU A 1 222 ? 1.985 -2.472 -15.615 1.00 96.19 222 LEU A CA 1
ATOM 1735 C C . LEU A 1 222 ? 1.149 -3.441 -16.453 1.00 96.19 222 LEU A C 1
ATOM 1737 O O . LEU A 1 222 ? 0.299 -4.131 -15.892 1.00 96.19 222 LEU A O 1
ATOM 1741 N N . GLU A 1 223 ? 1.393 -3.534 -17.760 1.00 96.50 223 GLU A N 1
ATOM 1742 C CA . GLU A 1 223 ? 0.659 -4.418 -18.676 1.00 96.50 223 GLU A CA 1
ATOM 1743 C C . GLU A 1 223 ? 0.752 -5.889 -18.269 1.00 96.50 223 GLU A C 1
ATOM 1745 O O . GLU A 1 223 ? -0.258 -6.590 -18.255 1.00 96.50 223 GLU A O 1
ATOM 1750 N N . VAL A 1 224 ? 1.942 -6.334 -17.861 1.00 96.19 224 VAL A N 1
ATOM 1751 C CA . VAL A 1 224 ? 2.197 -7.723 -17.445 1.00 96.19 224 VAL A CA 1
ATOM 1752 C C . VAL A 1 224 ? 1.870 -7.996 -15.976 1.00 96.19 224 VAL A C 1
ATOM 1754 O O . VAL A 1 224 ? 2.071 -9.116 -15.506 1.00 96.19 224 VAL A O 1
ATOM 1757 N N . LEU A 1 225 ? 1.407 -6.992 -15.224 1.00 95.88 225 LEU A N 1
ATOM 1758 C CA . LEU A 1 225 ? 1.107 -7.147 -13.804 1.00 95.88 225 LEU A CA 1
ATOM 1759 C C . LEU A 1 225 ? -0.117 -8.065 -13.617 1.00 95.88 225 LEU A C 1
ATOM 1761 O O . LEU A 1 225 ? -1.206 -7.686 -14.065 1.00 95.88 225 LEU A O 1
ATOM 1765 N N . PRO A 1 226 ? 0.015 -9.218 -12.927 1.00 95.81 226 PRO A N 1
ATOM 1766 C CA . PRO A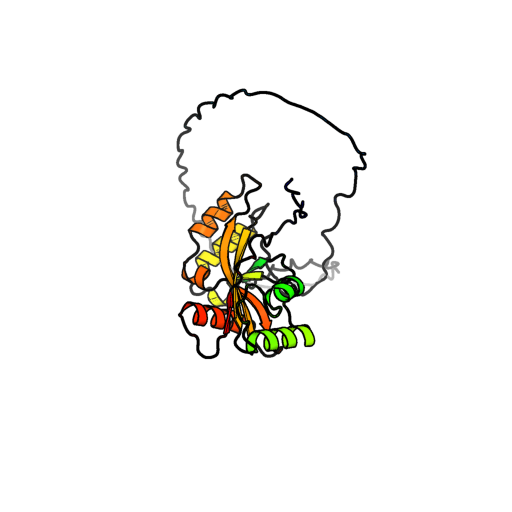 1 226 ? -1.090 -10.159 -12.759 1.00 95.81 226 PRO A CA 1
ATOM 1767 C C . PRO A 1 226 ? -2.294 -9.531 -12.051 1.00 95.81 226 PRO A C 1
ATOM 1769 O O . PRO A 1 226 ? -2.144 -8.666 -11.178 1.00 95.81 226 PRO A O 1
ATOM 1772 N N . VAL A 1 227 ? -3.495 -9.995 -12.399 1.00 94.88 227 VAL A N 1
ATOM 1773 C CA . VAL A 1 227 ? -4.760 -9.475 -11.853 1.00 94.88 227 VAL A CA 1
ATOM 1774 C C . VAL A 1 227 ? -4.806 -9.640 -10.333 1.00 94.88 227 VAL A C 1
ATOM 1776 O O . VAL A 1 227 ? -5.193 -8.720 -9.620 1.00 94.88 227 VAL A O 1
ATOM 1779 N N . GLU A 1 228 ? -4.271 -10.742 -9.809 1.00 94.88 228 GLU A N 1
ATOM 1780 C CA . GLU A 1 228 ? -4.203 -11.038 -8.376 1.00 94.88 228 GLU A CA 1
ATOM 1781 C C . GLU A 1 228 ? -3.357 -10.018 -7.604 1.00 94.88 228 GLU A C 1
ATOM 1783 O O . GLU A 1 228 ? -3.574 -9.793 -6.408 1.00 94.88 228 GLU A O 1
ATOM 1788 N N . ILE A 1 229 ? -2.370 -9.410 -8.272 1.00 96.00 229 ILE A N 1
ATOM 1789 C CA . ILE A 1 229 ? -1.542 -8.347 -7.704 1.00 96.00 229 ILE A CA 1
ATOM 1790 C C . ILE A 1 229 ? -2.315 -7.032 -7.709 1.00 96.00 229 ILE A C 1
ATOM 1792 O O . ILE A 1 229 ? -2.306 -6.336 -6.696 1.00 96.00 229 ILE A O 1
ATOM 1796 N N . ARG A 1 230 ? -3.025 -6.721 -8.801 1.00 95.38 230 ARG A N 1
ATOM 1797 C CA . ARG A 1 230 ? -3.894 -5.535 -8.905 1.00 95.38 230 ARG A CA 1
ATOM 1798 C C . ARG A 1 230 ? -5.006 -5.562 -7.851 1.00 95.38 230 ARG A C 1
ATOM 1800 O O . ARG A 1 230 ? -5.253 -4.556 -7.190 1.00 95.38 230 ARG A O 1
ATOM 1807 N N . ASP A 1 231 ? -5.576 -6.737 -7.595 1.00 95.75 231 ASP A N 1
ATOM 1808 C CA . ASP A 1 231 ? -6.655 -6.946 -6.622 1.00 95.75 231 ASP A CA 1
ATOM 1809 C C . ASP A 1 231 ? -6.248 -6.835 -5.156 1.00 95.75 231 ASP A C 1
ATOM 1811 O O . ASP A 1 231 ? -7.087 -6.758 -4.259 1.00 95.75 231 ASP A O 1
ATOM 1815 N N . ARG A 1 232 ? -4.950 -6.778 -4.884 1.00 96.56 232 ARG A N 1
ATOM 1816 C CA . ARG A 1 232 ? -4.433 -6.578 -3.530 1.00 96.56 232 ARG A CA 1
ATOM 1817 C C . ARG A 1 232 ? -3.691 -5.261 -3.367 1.00 96.56 232 ARG A C 1
ATOM 1819 O O . ARG A 1 232 ? -3.088 -5.076 -2.311 1.00 96.56 232 ARG A O 1
ATOM 1826 N N . LEU A 1 233 ? -3.678 -4.371 -4.363 1.00 97.62 233 LEU A N 1
ATOM 1827 C CA . LEU A 1 233 ? -3.008 -3.080 -4.219 1.00 97.62 233 LEU A CA 1
ATOM 1828 C C . LEU A 1 233 ? -3.757 -2.215 -3.205 1.00 97.62 233 LEU A C 1
ATOM 1830 O O . LEU A 1 233 ? -4.964 -1.981 -3.297 1.00 97.62 233 LEU A O 1
ATOM 1834 N N . HIS A 1 234 ? -3.012 -1.759 -2.208 1.00 98.06 234 HIS A N 1
ATOM 1835 C CA . HIS A 1 234 ? -3.519 -0.925 -1.136 1.00 98.06 234 HIS A CA 1
ATOM 1836 C C . HIS A 1 234 ? -2.389 -0.118 -0.510 1.00 98.06 234 HIS A C 1
ATOM 1838 O O . HIS A 1 234 ? -1.212 -0.468 -0.623 1.00 98.06 234 HIS A O 1
ATOM 1844 N N . ILE A 1 235 ? -2.777 0.935 0.199 1.00 98.00 235 ILE A N 1
ATOM 1845 C CA . ILE A 1 235 ? -1.929 1.680 1.118 1.00 98.00 235 ILE A CA 1
ATOM 1846 C C . ILE A 1 235 ? -2.451 1.426 2.525 1.00 98.00 235 ILE A C 1
ATOM 1848 O O . ILE A 1 235 ? -3.598 1.745 2.842 1.00 98.00 235 ILE A O 1
ATOM 1852 N N . THR A 1 236 ? -1.608 0.883 3.396 1.00 98.31 236 THR A N 1
ATOM 1853 C CA . THR A 1 236 ? -1.95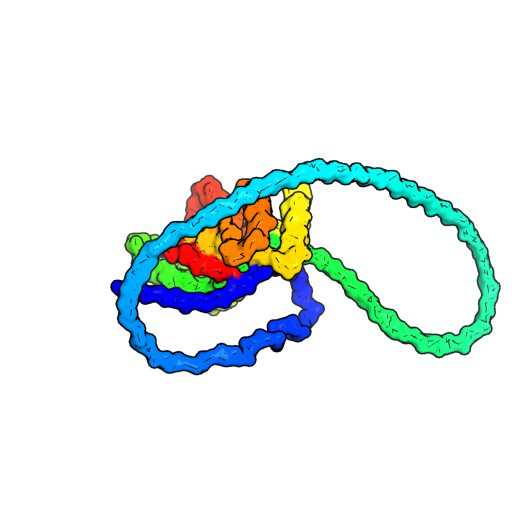0 0.761 4.815 1.00 98.31 236 THR A CA 1
ATOM 1854 C C . THR A 1 236 ? -1.971 2.147 5.448 1.00 98.31 236 THR A C 1
ATOM 1856 O O . THR A 1 236 ? -0.934 2.802 5.556 1.00 98.31 236 THR A O 1
ATOM 1859 N N . VAL A 1 237 ? -3.148 2.593 5.891 1.00 98.19 237 VAL A N 1
ATOM 1860 C CA . VAL A 1 237 ? -3.316 3.898 6.543 1.00 98.19 237 VAL A CA 1
ATOM 1861 C C . VAL A 1 237 ? -2.781 3.846 7.967 1.00 98.19 237 VAL A C 1
ATOM 1863 O O . VAL A 1 237 ? -2.092 4.766 8.405 1.00 98.19 237 VAL A O 1
ATOM 1866 N N . GLY A 1 238 ? -3.064 2.763 8.688 1.00 98.06 238 GLY A N 1
ATOM 1867 C CA . GLY A 1 238 ? -2.572 2.553 10.042 1.00 98.06 238 GLY A CA 1
ATOM 1868 C C . GLY A 1 238 ? -3.175 1.321 10.706 1.00 98.06 238 GLY A C 1
ATOM 1869 O O . GLY A 1 238 ? -4.129 0.721 10.208 1.00 98.06 238 GLY A O 1
ATOM 1870 N N . THR A 1 239 ? -2.608 0.958 11.854 1.00 98.38 239 THR A N 1
ATOM 1871 C CA . THR A 1 239 ? -3.105 -0.125 12.712 1.00 98.38 239 THR A CA 1
ATOM 1872 C C . THR A 1 239 ? -3.453 0.416 14.095 1.00 98.38 239 THR A C 1
ATOM 1874 O O . THR A 1 239 ? -2.736 1.264 14.638 1.00 98.38 239 THR A O 1
ATOM 1877 N N . GLN A 1 240 ? -4.546 -0.082 14.677 1.00 97.19 240 GLN A N 1
ATOM 1878 C CA . GLN A 1 240 ? -5.070 0.366 15.971 1.00 97.19 240 GLN A CA 1
ATOM 1879 C C . GLN A 1 240 ? -4.050 0.191 17.111 1.00 97.19 240 GLN A C 1
ATOM 1881 O O . GLN A 1 240 ? -4.008 0.993 18.050 1.00 97.19 240 GLN A O 1
ATOM 1886 N N . GLU A 1 241 ? -3.204 -0.837 17.011 1.00 97.38 241 GLU A N 1
ATOM 1887 C CA . GLU A 1 241 ? -2.169 -1.199 17.981 1.00 97.38 241 GLU A CA 1
ATOM 1888 C C . GLU A 1 241 ? -0.860 -1.607 17.289 1.00 97.38 241 GLU A C 1
ATOM 1890 O O . GLU A 1 241 ? -0.822 -1.875 16.086 1.00 97.38 241 GLU A O 1
ATOM 1895 N N . SER A 1 242 ? 0.238 -1.647 18.049 1.00 95.94 242 SER A N 1
ATOM 1896 C CA . SER A 1 242 ? 1.563 -2.068 17.566 1.00 95.94 242 SER A CA 1
ATOM 1897 C C . SER A 1 242 ? 1.726 -3.579 17.416 1.00 95.94 242 SER A C 1
ATOM 1899 O O . SER A 1 242 ? 2.592 -4.010 16.660 1.00 95.94 242 SER A O 1
ATOM 1901 N N . SER A 1 243 ? 0.904 -4.359 18.114 1.00 97.00 243 SER A N 1
ATOM 1902 C CA . SER A 1 243 ? 0.810 -5.821 18.013 1.00 97.00 243 SER A CA 1
ATOM 1903 C C . SER A 1 243 ? 0.198 -6.282 16.684 1.00 97.00 243 SER A C 1
ATOM 1905 O O . SER A 1 243 ? 0.455 -7.399 16.242 1.00 97.00 243 SER A O 1
ATOM 1907 N N . ILE A 1 244 ? -0.590 -5.415 16.043 1.00 97.31 244 ILE A N 1
ATOM 1908 C CA . ILE A 1 244 ? -1.319 -5.691 14.804 1.00 97.31 244 ILE A CA 1
ATOM 1909 C C . ILE A 1 244 ? -0.376 -5.526 13.613 1.00 97.31 244 ILE A C 1
ATOM 1911 O O . ILE A 1 244 ? 0.247 -4.476 13.424 1.00 97.31 244 ILE A O 1
ATOM 1915 N N . SER A 1 245 ? -0.277 -6.570 12.793 1.00 95.25 245 SER A N 1
ATOM 1916 C CA . SER A 1 245 ? 0.611 -6.583 11.633 1.00 95.25 245 SER A CA 1
ATOM 1917 C C . SER A 1 245 ? 0.002 -5.806 10.469 1.00 95.25 245 SER A C 1
ATOM 1919 O O . SER A 1 245 ? -1.164 -5.988 10.136 1.00 95.25 245 SER A O 1
ATOM 1921 N N . ALA A 1 246 ? 0.814 -5.018 9.758 1.00 94.50 246 ALA A N 1
ATOM 1922 C CA . ALA A 1 246 ? 0.381 -4.351 8.525 1.00 94.50 246 ALA A CA 1
ATOM 1923 C C . ALA A 1 246 ? -0.067 -5.341 7.429 1.00 94.50 246 ALA A C 1
ATOM 1925 O O . ALA A 1 246 ? -0.793 -4.958 6.520 1.00 94.50 246 ALA A O 1
ATOM 1926 N N . VAL A 1 247 ? 0.319 -6.621 7.525 1.00 94.94 247 VAL A N 1
ATOM 1927 C CA . VAL A 1 247 ? -0.139 -7.682 6.610 1.00 94.94 247 VAL A CA 1
ATOM 1928 C C . VAL A 1 247 ? -1.652 -7.924 6.730 1.00 94.94 247 VAL A C 1
ATOM 1930 O O . VAL A 1 247 ? -2.270 -8.340 5.754 1.00 94.94 247 VAL A O 1
ATOM 1933 N N . GLU A 1 248 ? -2.272 -7.607 7.874 1.00 97.38 248 GLU A N 1
ATOM 1934 C CA . GLU A 1 248 ? -3.732 -7.680 8.042 1.00 97.38 248 GLU A CA 1
ATOM 1935 C C . GLU A 1 248 ? -4.467 -6.725 7.079 1.00 97.38 248 GLU A C 1
ATOM 1937 O O . GLU A 1 248 ? -5.566 -7.046 6.634 1.00 97.38 248 GLU A O 1
ATOM 1942 N N . ALA A 1 249 ? -3.846 -5.608 6.666 1.00 97.50 249 ALA A N 1
ATOM 1943 C CA . ALA A 1 249 ? -4.420 -4.685 5.680 1.00 97.50 249 ALA A CA 1
ATOM 1944 C C . ALA A 1 249 ? -4.610 -5.345 4.305 1.00 97.50 249 ALA A C 1
ATOM 1946 O O . ALA A 1 249 ? -5.641 -5.158 3.658 1.00 97.50 249 ALA A O 1
ATOM 1947 N N . LYS A 1 250 ? -3.644 -6.173 3.884 1.00 96.81 250 LYS A N 1
ATOM 1948 C CA . LYS A 1 250 ? -3.739 -6.952 2.644 1.00 96.81 250 LYS A CA 1
ATOM 1949 C C . LYS A 1 250 ? -4.936 -7.896 2.694 1.00 96.81 250 LYS A C 1
ATOM 1951 O O . LYS A 1 250 ? -5.710 -7.940 1.743 1.00 96.81 250 LYS A O 1
ATOM 1956 N N . ALA A 1 251 ? -5.078 -8.638 3.793 1.00 96.94 251 ALA A N 1
ATOM 1957 C CA . ALA A 1 251 ? -6.185 -9.573 3.969 1.00 96.94 251 ALA A CA 1
ATOM 1958 C C . ALA A 1 251 ? -7.534 -8.841 3.948 1.00 96.94 251 ALA A C 1
ATOM 1960 O O . ALA A 1 251 ? -8.424 -9.245 3.206 1.00 96.94 251 ALA A O 1
ATOM 1961 N N . LEU A 1 252 ? -7.640 -7.718 4.668 1.00 98.12 252 LEU A N 1
ATOM 1962 C CA . LEU A 1 252 ? -8.829 -6.865 4.697 1.00 98.12 252 LEU A CA 1
ATOM 1963 C C . LEU A 1 252 ? -9.274 -6.444 3.288 1.00 98.12 252 LEU A C 1
ATOM 1965 O O . LEU A 1 252 ? -10.432 -6.626 2.927 1.00 98.12 252 LEU A O 1
ATOM 1969 N N . VAL A 1 253 ? -8.352 -5.924 2.472 1.00 98.12 253 VAL A N 1
ATOM 1970 C CA . VAL A 1 253 ? -8.665 -5.467 1.107 1.00 98.12 253 VAL A CA 1
ATOM 1971 C C . VAL A 1 253 ? -9.042 -6.634 0.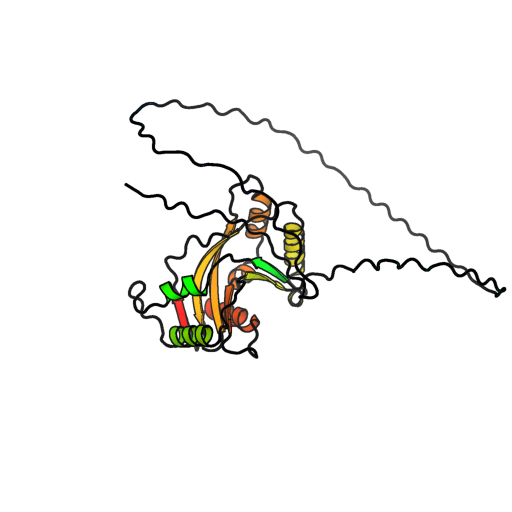194 1.00 98.12 253 VAL A C 1
ATOM 1973 O O . VAL A 1 253 ? -9.977 -6.516 -0.593 1.00 98.12 253 VAL A O 1
ATOM 1976 N N . GLN A 1 254 ? -8.361 -7.777 0.311 1.00 97.06 254 GLN A N 1
ATOM 1977 C CA . GLN A 1 254 ? -8.684 -8.962 -0.488 1.00 97.06 254 GLN A CA 1
ATOM 1978 C C . GLN A 1 254 ? -10.059 -9.544 -0.138 1.00 97.06 254 GLN A C 1
ATOM 1980 O O . GLN A 1 254 ? -10.796 -9.945 -1.035 1.00 97.06 254 GLN A O 1
ATOM 1985 N N . GLU A 1 255 ? -10.417 -9.606 1.145 1.00 97.50 255 GLU A N 1
ATOM 1986 C CA . GLU A 1 255 ? -11.749 -10.040 1.578 1.00 97.50 255 GLU A CA 1
ATOM 1987 C C . GLU A 1 255 ? -12.838 -9.073 1.105 1.00 97.50 255 GLU A C 1
ATOM 1989 O O . GLU A 1 255 ? -13.867 -9.504 0.584 1.00 97.50 255 GLU A O 1
ATOM 1994 N N . TRP A 1 256 ? -12.576 -7.772 1.216 1.00 97.81 256 TRP A N 1
ATOM 1995 C CA . TRP A 1 256 ? -13.468 -6.724 0.739 1.00 97.81 256 TRP A CA 1
ATOM 1996 C C . TRP A 1 256 ? -13.731 -6.818 -0.774 1.00 97.81 256 TRP A C 1
ATOM 1998 O O . TRP A 1 256 ? -14.891 -6.834 -1.187 1.00 97.81 256 TRP A O 1
ATOM 2008 N N . ARG A 1 257 ? -12.686 -6.977 -1.606 1.00 97.38 257 ARG A N 1
ATOM 2009 C CA . ARG A 1 257 ? -12.839 -7.147 -3.068 1.00 97.38 257 ARG A CA 1
ATOM 2010 C C . ARG A 1 257 ? -13.592 -8.418 -3.452 1.00 97.38 257 ARG A C 1
ATOM 2012 O O . ARG A 1 257 ? -14.258 -8.444 -4.479 1.00 97.38 257 ARG A O 1
ATOM 2019 N N . LYS A 1 258 ? -13.533 -9.458 -2.615 1.00 97.12 258 LYS A N 1
ATOM 2020 C CA . LYS A 1 258 ? -14.329 -10.687 -2.775 1.00 97.12 258 LYS A CA 1
ATOM 2021 C C . LYS A 1 258 ? -15.804 -10.512 -2.388 1.00 97.12 258 LYS A C 1
ATOM 2023 O O . LYS A 1 258 ? -16.556 -11.479 -2.441 1.00 97.12 258 LYS A O 1
ATOM 2028 N N . GLY A 1 259 ? -16.222 -9.313 -1.980 1.00 97.25 259 GLY A N 1
ATOM 2029 C CA . GLY A 1 259 ? -17.601 -9.008 -1.604 1.00 97.25 259 GLY A CA 1
ATOM 2030 C C . GLY A 1 259 ? -17.944 -9.321 -0.148 1.00 97.25 259 GLY A C 1
ATOM 2031 O O . GLY A 1 259 ? -19.113 -9.231 0.225 1.00 97.25 259 GLY A O 1
ATOM 2032 N N . LYS A 1 260 ? -16.966 -9.659 0.705 1.00 96.75 260 LYS A N 1
ATOM 2033 C CA . LYS A 1 260 ? -17.216 -9.844 2.140 1.00 96.75 260 LYS A CA 1
ATOM 2034 C C . LYS A 1 260 ? -17.512 -8.484 2.778 1.00 96.75 260 LYS A C 1
ATOM 2036 O O . LYS A 1 260 ? -16.688 -7.575 2.712 1.00 96.75 260 LYS A O 1
ATOM 2041 N N . LYS A 1 261 ? -18.687 -8.354 3.397 1.00 94.69 261 LYS A N 1
ATOM 2042 C CA . LYS A 1 261 ? -19.127 -7.124 4.085 1.00 94.69 261 LYS A CA 1
ATOM 2043 C C . LYS A 1 261 ? -19.207 -7.273 5.606 1.00 94.69 261 LYS A C 1
ATOM 2045 O O . LYS A 1 261 ? -19.242 -6.281 6.322 1.00 94.69 261 LYS A O 1
ATOM 2050 N N . GLU A 1 262 ? -19.210 -8.501 6.120 1.00 96.75 262 GLU A N 1
ATOM 2051 C CA . GLU A 1 262 ? -19.288 -8.742 7.561 1.00 96.75 262 GLU A CA 1
ATOM 2052 C C . GLU A 1 262 ? -18.033 -8.220 8.276 1.00 96.75 262 GLU A C 1
ATOM 2054 O O . GLU A 1 262 ? -16.915 -8.653 7.990 1.00 96.75 262 GLU A O 1
ATOM 2059 N N . GLY A 1 263 ? -18.224 -7.264 9.190 1.00 95.94 263 GLY A N 1
ATOM 2060 C CA . GLY A 1 263 ? -17.139 -6.635 9.949 1.00 95.94 263 GLY A CA 1
ATOM 2061 C C . GLY A 1 263 ? -16.222 -5.720 9.130 1.00 95.94 263 GLY A C 1
ATOM 2062 O O . GLY A 1 263 ? -15.200 -5.278 9.652 1.00 95.94 263 GLY A O 1
ATOM 2063 N N . ILE A 1 264 ? -16.565 -5.432 7.869 1.00 97.75 264 ILE A N 1
ATOM 2064 C CA . ILE A 1 264 ? -15.803 -4.546 6.986 1.00 97.75 264 ILE A CA 1
ATOM 2065 C C . ILE A 1 264 ? -16.690 -3.368 6.604 1.00 97.75 264 ILE A C 1
ATOM 2067 O O . ILE A 1 264 ? -17.739 -3.532 5.987 1.00 97.75 264 ILE A O 1
ATOM 2071 N N . VAL A 1 265 ? -16.234 -2.168 6.940 1.00 96.94 265 VAL A N 1
ATOM 2072 C CA . VAL A 1 265 ? -16.875 -0.910 6.561 1.00 96.94 265 VAL A CA 1
ATOM 2073 C C . VAL A 1 265 ? -16.053 -0.228 5.475 1.00 96.94 265 VAL A C 1
ATOM 2075 O O . VAL A 1 265 ? -14.820 -0.248 5.515 1.00 96.94 265 VAL A O 1
ATOM 2078 N N . GLU A 1 266 ? -16.733 0.370 4.501 1.00 95.88 266 GLU A N 1
ATOM 2079 C CA . GLU A 1 266 ? -16.114 1.051 3.365 1.00 95.88 266 GLU A CA 1
ATOM 2080 C C . GLU A 1 266 ? -16.610 2.494 3.241 1.00 95.88 266 GLU A C 1
ATOM 2082 O O . GLU A 1 266 ? -17.738 2.813 3.614 1.00 95.88 266 GLU A O 1
ATOM 2087 N N . VAL A 1 267 ? -15.763 3.368 2.704 1.00 94.81 267 VAL A N 1
ATOM 2088 C CA . VAL A 1 267 ? -16.109 4.740 2.321 1.00 94.81 267 VAL A CA 1
ATOM 2089 C C . VAL A 1 267 ? -15.493 5.004 0.957 1.00 94.81 267 VAL A C 1
ATOM 2091 O O . VAL A 1 267 ? -14.270 4.957 0.816 1.00 94.81 267 VAL A O 1
ATOM 2094 N N . ALA A 1 268 ? -16.327 5.269 -0.045 1.00 93.31 268 ALA A N 1
ATOM 2095 C CA . ALA A 1 268 ? -15.857 5.598 -1.384 1.00 93.31 268 ALA A CA 1
ATOM 2096 C C . ALA A 1 268 ? -15.196 6.987 -1.425 1.00 93.31 268 ALA A C 1
ATOM 2098 O O . ALA A 1 268 ? -15.608 7.927 -0.743 1.00 93.31 268 ALA A O 1
ATOM 2099 N N . ILE A 1 269 ? -14.157 7.111 -2.247 1.00 89.81 269 ILE A N 1
ATOM 2100 C CA . ILE A 1 269 ? -13.346 8.312 -2.423 1.00 89.81 269 ILE A CA 1
ATOM 2101 C C . ILE A 1 269 ? -13.505 8.792 -3.871 1.00 89.81 269 ILE A C 1
ATOM 2103 O O . ILE A 1 269 ? -12.667 8.551 -4.733 1.00 89.81 269 ILE A O 1
ATOM 2107 N N . GLU A 1 270 ? -14.583 9.512 -4.170 1.00 76.88 270 GLU A N 1
ATOM 2108 C CA . GLU A 1 270 ? -14.881 9.890 -5.563 1.00 76.88 270 GLU A CA 1
ATOM 2109 C C . GLU A 1 270 ? -13.960 10.984 -6.141 1.00 76.88 270 GLU A C 1
ATOM 2111 O O . GLU A 1 270 ? -13.903 11.177 -7.354 1.00 76.88 270 GLU A O 1
ATOM 2116 N N . LYS A 1 271 ? -13.236 11.734 -5.296 1.00 65.56 271 LYS A N 1
ATOM 2117 C CA . LYS A 1 271 ? -12.582 12.999 -5.695 1.00 65.56 271 LYS A CA 1
ATOM 2118 C C . LYS A 1 271 ? -11.070 13.070 -5.475 1.00 65.56 271 LYS A C 1
ATOM 2120 O O . LYS A 1 271 ? -10.510 14.159 -5.560 1.00 65.56 271 LYS A O 1
ATOM 2125 N N . LEU A 1 272 ? -10.391 11.947 -5.236 1.00 61.88 272 LEU A N 1
ATOM 2126 C CA . LEU A 1 272 ? -8.925 11.918 -5.120 1.00 61.88 272 LEU A CA 1
ATOM 2127 C C . LEU A 1 272 ? -8.271 11.349 -6.383 1.00 61.88 272 LEU A C 1
ATOM 2129 O O . LEU A 1 272 ? -7.496 10.396 -6.343 1.00 61.88 272 LEU A O 1
ATOM 2133 N N . TRP A 1 273 ? -8.582 11.982 -7.513 1.00 57.03 273 TRP A N 1
ATOM 2134 C CA . TRP A 1 273 ? -7.673 11.996 -8.654 1.00 57.03 273 TRP A CA 1
ATOM 2135 C C . TRP A 1 273 ? -6.576 13.016 -8.339 1.00 57.03 273 TRP A C 1
ATOM 2137 O O . TRP A 1 273 ? -6.877 14.081 -7.797 1.00 57.03 273 TRP A O 1
ATOM 2147 N N . ASN A 1 274 ? -5.328 12.721 -8.700 1.00 52.84 274 ASN A N 1
ATOM 2148 C CA . ASN A 1 274 ? -4.155 13.590 -8.512 1.00 52.84 274 ASN A CA 1
ATOM 2149 C C . ASN A 1 274 ? -3.467 13.494 -7.140 1.00 52.84 274 ASN A C 1
ATOM 2151 O O . ASN A 1 274 ? -3.035 14.503 -6.578 1.00 52.84 274 ASN A O 1
ATOM 2155 N N . VAL A 1 275 ? -3.303 12.277 -6.617 1.00 49.47 275 VAL A N 1
ATOM 2156 C CA . VAL A 1 275 ? -2.155 12.030 -5.739 1.00 49.47 275 VAL A CA 1
ATOM 2157 C C . VAL A 1 275 ? -0.943 11.954 -6.660 1.00 49.47 275 VAL A C 1
ATOM 2159 O O . VAL A 1 275 ? -0.683 10.920 -7.273 1.00 49.47 275 VAL A O 1
ATOM 2162 N N . TRP A 1 276 ? -0.301 13.104 -6.853 1.00 42.59 276 TRP A N 1
ATOM 2163 C CA . TRP A 1 276 ? 0.979 13.176 -7.541 1.00 42.59 276 TRP A CA 1
ATOM 2164 C C . TRP A 1 276 ? 1.996 12.416 -6.705 1.00 42.59 276 TRP A C 1
ATOM 2166 O O . TRP A 1 276 ? 2.021 12.546 -5.478 1.00 42.59 276 TRP A O 1
ATOM 2176 N N . LEU A 1 277 ? 2.736 11.568 -7.401 1.00 44.97 277 LEU A N 1
ATOM 2177 C CA . LEU A 1 277 ? 3.881 10.861 -6.887 1.00 44.97 277 LEU A CA 1
ATOM 2178 C C . LEU A 1 277 ? 5.118 11.608 -7.362 1.00 44.97 277 LEU A C 1
ATOM 2180 O O . LEU A 1 277 ? 5.472 11.440 -8.548 1.00 44.97 277 LEU A O 1
#

Secondary structure (DSSP, 8-state):
------PPP----B---PPS-S-----------------------------PPPPPPP----------------------------------------PPPPPPSEEEEE----HHHHHHHHTSTTGGG----HHHHHHHHHHHHTT-B-SS-EEEEEEGGGHHHHHHHHHHHHHHHTSSSPPPEEEEEEEEEE-SSEEEEEEEEEEE--SSGGGHHHHHHHHT--HHHHTT-EEEEEESSSSS-THHHHHHHHHHHTT--TT-EEEE-TT---B--